Protein AF-U6DIK1-F1 (afdb_monomer_lite)

Structure (mmCIF, N/CA/C/O backbone):
data_AF-U6DIK1-F1
#
_entry.id   AF-U6DIK1-F1
#
loop_
_atom_site.group_PDB
_atom_site.id
_atom_site.type_symbol
_atom_site.label_atom_id
_atom_site.label_alt_id
_atom_site.label_comp_id
_atom_site.label_asym_id
_atom_site.label_entity_id
_atom_site.label_seq_id
_atom_site.pdbx_PDB_ins_code
_atom_site.Cartn_x
_atom_site.Cartn_y
_atom_site.Cartn_z
_atom_site.occupancy
_atom_site.B_iso_or_equiv
_atom_site.auth_seq_id
_atom_site.auth_comp_id
_atom_site.auth_asym_id
_atom_site.auth_atom_id
_atom_site.pdbx_PDB_model_num
ATOM 1 N N . GLN A 1 1 ? 15.076 9.992 -7.602 1.00 67.06 1 GLN A N 1
ATOM 2 C CA . GLN A 1 1 ? 14.432 8.890 -6.855 1.00 67.06 1 GLN A CA 1
ATOM 3 C C . GLN A 1 1 ? 14.769 7.557 -7.505 1.00 67.06 1 GLN A C 1
ATOM 5 O O . GLN A 1 1 ? 14.347 7.288 -8.619 1.00 67.06 1 GLN A O 1
ATOM 10 N N . LYS A 1 2 ? 15.525 6.700 -6.813 1.00 81.69 2 LYS A N 1
ATOM 11 C CA . LYS A 1 2 ? 16.009 5.442 -7.393 1.00 81.69 2 LYS A CA 1
ATOM 12 C C . LYS A 1 2 ? 14.928 4.363 -7.345 1.00 81.69 2 LYS A C 1
ATOM 14 O O . LYS A 1 2 ? 14.526 3.957 -6.258 1.00 81.69 2 LYS A O 1
ATOM 19 N N . VAL A 1 3 ? 14.486 3.867 -8.498 1.00 88.06 3 VAL A N 1
ATOM 20 C CA . VAL A 1 3 ? 13.558 2.728 -8.588 1.00 88.06 3 VAL A CA 1
ATOM 21 C C . VAL A 1 3 ? 14.318 1.493 -9.045 1.00 88.06 3 VAL A C 1
ATOM 23 O O . VAL A 1 3 ? 15.125 1.540 -9.968 1.00 88.06 3 VAL A O 1
ATOM 26 N N . THR A 1 4 ? 14.099 0.383 -8.352 1.00 91.25 4 THR A N 1
ATOM 27 C CA . THR A 1 4 ? 14.732 -0.902 -8.631 1.00 91.25 4 THR A CA 1
ATOM 28 C C . THR A 1 4 ? 13.666 -1.970 -8.820 1.00 91.25 4 THR A C 1
ATOM 30 O O . THR A 1 4 ? 12.858 -2.210 -7.924 1.00 91.25 4 THR A O 1
ATOM 33 N N . VAL A 1 5 ? 13.682 -2.640 -9.966 1.00 92.12 5 VAL A N 1
ATOM 34 C CA . VAL A 1 5 ? 12.850 -3.809 -10.252 1.00 92.12 5 VAL A CA 1
ATOM 35 C C . VAL A 1 5 ? 13.695 -5.056 -10.030 1.00 92.12 5 VAL A C 1
ATOM 37 O O . VAL A 1 5 ? 14.780 -5.193 -10.587 1.00 92.12 5 VAL A O 1
ATOM 40 N N . ARG A 1 6 ? 13.219 -5.955 -9.174 1.00 92.25 6 ARG A N 1
ATOM 41 C CA . ARG A 1 6 ? 13.867 -7.219 -8.821 1.00 92.25 6 ARG A CA 1
ATOM 42 C C . ARG A 1 6 ? 13.027 -8.369 -9.343 1.00 92.25 6 ARG A C 1
ATOM 44 O O . ARG A 1 6 ? 11.883 -8.524 -8.920 1.00 92.25 6 ARG A O 1
ATOM 51 N N . ILE A 1 7 ? 13.597 -9.186 -10.215 1.00 91.81 7 ILE A N 1
ATOM 52 C CA . ILE A 1 7 ? 12.916 -10.309 -10.860 1.00 91.81 7 ILE A CA 1
ATOM 53 C C . ILE A 1 7 ? 13.694 -11.576 -10.512 1.00 91.81 7 ILE A C 1
ATOM 55 O O . ILE A 1 7 ? 14.904 -11.626 -10.708 1.00 91.81 7 ILE A O 1
ATOM 59 N N . HIS A 1 8 ? 13.034 -12.571 -9.925 1.00 88.75 8 HIS A N 1
ATOM 60 C CA . HIS A 1 8 ? 13.671 -13.823 -9.502 1.00 88.75 8 HIS A CA 1
ATOM 61 C C . HIS A 1 8 ? 12.756 -15.032 -9.705 1.00 88.75 8 HIS A C 1
ATOM 63 O O . HIS A 1 8 ? 11.549 -14.869 -9.917 1.00 88.75 8 HIS A O 1
ATOM 69 N N . ARG A 1 9 ? 13.348 -16.224 -9.517 1.00 82.88 9 ARG A N 1
ATOM 70 C CA . ARG A 1 9 ? 12.832 -17.575 -9.838 1.00 82.88 9 ARG A CA 1
ATOM 71 C C . ARG A 1 9 ? 13.069 -17.936 -11.308 1.00 82.88 9 ARG A C 1
ATOM 73 O O . ARG A 1 9 ? 13.823 -17.222 -11.955 1.00 82.88 9 ARG A O 1
ATOM 80 N N . GLU A 1 10 ? 12.506 -19.051 -11.782 1.00 85.50 10 GLU A N 1
ATOM 81 C CA . GLU A 1 10 ? 12.718 -19.712 -13.093 1.00 85.50 10 GLU A CA 1
ATOM 82 C C . GLU A 1 10 ? 12.298 -18.857 -14.306 1.00 85.50 10 GLU A C 1
ATOM 84 O O . GLU A 1 10 ? 11.514 -19.266 -15.152 1.00 85.50 10 GLU A O 1
ATOM 89 N N . VAL A 1 11 ? 12.790 -17.627 -14.385 1.00 85.62 11 VAL A N 1
ATOM 90 C CA . VAL A 1 11 ? 12.512 -16.671 -15.451 1.00 85.62 11 VAL A CA 1
ATOM 91 C C . VAL A 1 11 ? 13.431 -16.973 -16.628 1.00 85.62 11 VAL A C 1
ATOM 93 O O . VAL A 1 11 ? 14.632 -17.164 -16.464 1.00 85.62 11 VAL A O 1
ATOM 96 N N . SER A 1 12 ? 12.857 -17.035 -17.821 1.00 87.00 12 SER A N 1
ATOM 97 C CA . SER A 1 12 ? 13.570 -17.238 -19.082 1.00 87.00 12 SER A CA 1
ATOM 98 C C . SER A 1 12 ? 13.783 -15.924 -19.831 1.00 87.00 12 SER A C 1
ATOM 100 O O . SER A 1 12 ? 14.815 -15.737 -20.479 1.00 87.00 12 SER A O 1
ATOM 102 N N . SER A 1 13 ? 12.818 -15.004 -19.736 1.00 91.12 13 SER A N 1
ATOM 103 C CA . SER A 1 13 ? 12.933 -13.650 -20.269 1.00 91.12 13 SER A CA 1
ATOM 104 C C . SER A 1 13 ? 11.998 -12.668 -19.581 1.00 91.12 13 SER A C 1
ATOM 106 O O . SER A 1 13 ? 11.005 -13.047 -18.964 1.00 91.12 13 SER A O 1
ATOM 108 N N . PHE A 1 14 ? 12.298 -11.379 -19.689 1.00 93.94 14 PHE A N 1
ATOM 109 C CA . PHE A 1 14 ? 11.364 -10.324 -19.322 1.00 93.94 14 PHE A CA 1
ATOM 110 C C . PHE A 1 14 ? 11.550 -9.107 -20.224 1.00 93.94 14 PHE A C 1
ATOM 112 O O . PHE A 1 14 ? 12.609 -8.920 -20.830 1.00 93.94 14 PHE A O 1
ATOM 119 N N . TRP A 1 15 ? 10.527 -8.260 -20.266 1.00 94.88 15 TRP A N 1
ATOM 120 C CA . TRP A 1 15 ? 10.645 -6.898 -20.761 1.00 94.88 15 TRP A CA 1
ATOM 121 C C . TRP A 1 15 ? 9.873 -5.932 -19.865 1.00 94.88 15 TRP A C 1
ATOM 123 O O . TRP A 1 15 ? 8.897 -6.296 -19.205 1.00 94.88 15 TRP A O 1
ATOM 133 N N . ILE A 1 16 ? 10.351 -4.694 -19.822 1.00 95.19 16 ILE A N 1
ATOM 134 C CA . ILE A 1 16 ? 9.749 -3.574 -19.104 1.00 95.19 16 ILE A CA 1
ATOM 135 C C . ILE A 1 16 ? 9.414 -2.502 -20.132 1.00 95.19 16 ILE A C 1
ATOM 137 O O . ILE A 1 16 ? 10.247 -2.205 -20.987 1.00 95.19 16 ILE A O 1
ATOM 141 N N . ARG A 1 17 ? 8.222 -1.912 -20.047 1.00 96.00 17 ARG A N 1
ATOM 142 C CA . ARG A 1 17 ? 7.798 -0.793 -20.891 1.00 96.00 17 ARG A CA 1
ATOM 143 C C . ARG A 1 17 ? 7.381 0.387 -20.041 1.00 96.00 17 ARG A C 1
ATOM 145 O O . ARG A 1 17 ? 6.640 0.232 -19.070 1.00 96.00 17 ARG A O 1
ATOM 152 N N . ASN A 1 18 ? 7.875 1.559 -20.414 1.00 94.00 18 ASN A N 1
ATOM 153 C CA . ASN A 1 18 ? 7.520 2.806 -19.757 1.00 94.00 18 ASN A CA 1
ATOM 154 C C . ASN A 1 18 ? 6.212 3.397 -20.330 1.00 94.00 18 ASN A C 1
ATOM 156 O O . ASN A 1 18 ? 5.737 2.953 -21.380 1.00 94.00 18 ASN A O 1
ATOM 160 N N . PRO A 1 19 ? 5.649 4.442 -19.698 1.00 92.25 19 PRO A N 1
ATOM 161 C CA . PRO A 1 19 ? 4.431 5.095 -20.177 1.00 92.25 19 PRO A CA 1
ATOM 162 C C . PRO A 1 19 ? 4.547 5.711 -21.583 1.00 92.25 19 PRO A C 1
ATOM 164 O O . PRO A 1 19 ? 3.538 5.865 -22.264 1.00 92.25 19 PRO A O 1
ATOM 167 N N . ALA A 1 20 ? 5.758 6.060 -22.041 1.00 93.69 20 ALA A N 1
ATOM 168 C CA . ALA A 1 20 ? 6.007 6.534 -23.409 1.00 93.69 20 ALA A CA 1
ATOM 169 C C . ALA A 1 20 ? 6.066 5.402 -24.456 1.00 93.69 20 ALA A C 1
ATOM 171 O O . ALA A 1 20 ? 6.219 5.669 -25.646 1.00 93.69 20 ALA A O 1
ATOM 172 N N . GLY A 1 21 ? 5.965 4.141 -24.035 1.00 93.69 21 GLY A N 1
ATOM 173 C CA . GLY A 1 21 ? 6.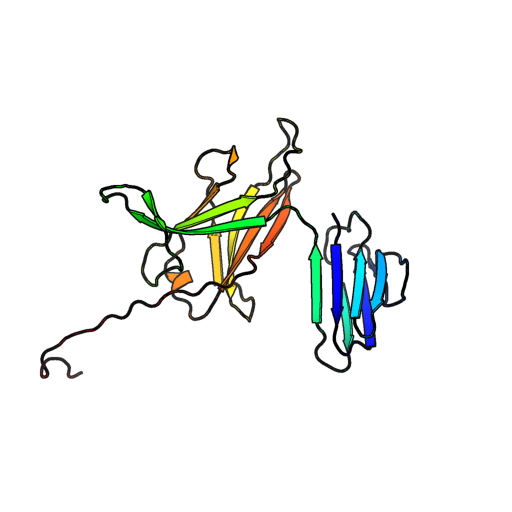000 2.974 -24.906 1.00 93.69 21 GLY A CA 1
ATOM 174 C C . GLY A 1 21 ? 7.399 2.432 -25.213 1.00 93.69 21 GLY A C 1
ATOM 175 O O . GLY A 1 21 ? 7.501 1.440 -25.934 1.00 93.69 21 GLY A O 1
ATOM 176 N N . VAL A 1 22 ? 8.455 3.027 -24.652 1.00 95.88 22 VAL A N 1
ATOM 177 C CA . VAL A 1 22 ? 9.837 2.544 -24.766 1.00 95.88 22 VAL A CA 1
ATOM 178 C C . VAL A 1 22 ? 9.973 1.244 -23.983 1.00 95.88 22 VAL A C 1
ATOM 180 O O . VAL A 1 22 ? 9.538 1.171 -22.835 1.00 95.88 22 VAL A O 1
ATOM 183 N N . CYS A 1 23 ? 10.584 0.234 -24.601 1.00 94.56 23 CYS A N 1
ATOM 184 C CA . CYS A 1 23 ? 10.767 -1.094 -24.024 1.00 94.56 23 CYS A CA 1
ATOM 185 C C . CYS A 1 23 ? 12.247 -1.380 -23.745 1.00 94.56 23 CYS A C 1
ATOM 187 O O . CYS A 1 23 ? 13.121 -0.965 -24.504 1.00 94.56 23 CYS A O 1
ATOM 189 N N . GLN A 1 24 ? 12.520 -2.138 -22.687 1.00 95.25 24 GLN A N 1
ATOM 190 C CA . GLN A 1 24 ? 13.830 -2.708 -22.388 1.00 95.25 24 GLN A CA 1
ATOM 191 C C . GLN A 1 24 ? 13.675 -4.181 -22.012 1.00 95.25 24 GLN A C 1
ATOM 193 O O . GLN A 1 24 ? 12.835 -4.524 -21.181 1.00 95.25 24 GLN A O 1
ATOM 198 N N . GLY A 1 25 ? 14.482 -5.039 -22.633 1.00 92.56 25 GLY A N 1
ATOM 199 C CA . GLY A 1 25 ? 14.524 -6.473 -22.355 1.00 92.56 25 GLY A CA 1
ATOM 200 C C . GLY A 1 25 ? 15.512 -6.853 -21.250 1.00 92.56 25 GLY A C 1
ATOM 201 O O . GLY A 1 25 ? 15.998 -6.013 -20.498 1.00 92.56 25 GLY A O 1
ATOM 202 N N . GLN A 1 26 ? 15.837 -8.143 -21.192 1.00 90.31 26 GLN A N 1
ATOM 203 C CA . GLN A 1 26 ? 16.721 -8.737 -20.183 1.00 90.31 26 GLN A CA 1
ATOM 204 C C . GLN A 1 26 ? 18.229 -8.586 -20.438 1.00 90.31 26 GLN A C 1
ATOM 206 O O . GLN A 1 26 ? 19.028 -9.178 -19.709 1.00 90.31 26 GLN A O 1
ATOM 211 N N . GLU A 1 27 ? 18.620 -7.874 -21.495 1.00 92.31 27 GLU A N 1
ATOM 212 C CA . GLU A 1 27 ? 20.025 -7.683 -21.860 1.00 92.31 27 GLU A CA 1
ATOM 213 C C . GLU A 1 27 ? 20.785 -6.993 -20.721 1.00 92.31 27 GLU A C 1
ATOM 215 O O . GLU A 1 27 ? 20.330 -5.991 -20.171 1.00 92.31 27 GLU A O 1
ATOM 220 N N . GLU A 1 28 ? 21.924 -7.567 -20.332 1.00 91.44 28 GLU A N 1
ATOM 221 C CA . GLU A 1 28 ? 22.738 -7.065 -19.229 1.00 91.44 28 GLU A CA 1
ATOM 222 C C . GLU A 1 28 ? 23.552 -5.841 -19.663 1.00 91.44 28 GLU A C 1
ATOM 224 O O . GLU A 1 28 ? 24.209 -5.856 -20.703 1.00 91.44 28 GLU A O 1
ATOM 229 N N . GLY A 1 29 ? 23.523 -4.790 -18.842 1.00 93.12 29 GLY A N 1
ATOM 230 C CA . GLY A 1 29 ? 24.172 -3.511 -19.110 1.00 93.12 29 GLY A CA 1
ATOM 231 C C . GLY A 1 29 ? 23.201 -2.332 -19.144 1.00 93.12 29 GLY A C 1
ATOM 232 O O . GLY A 1 29 ? 22.091 -2.387 -18.605 1.00 93.12 29 GLY A O 1
ATOM 233 N N . GLU A 1 30 ? 23.666 -1.235 -19.739 1.00 95.38 30 GLU A N 1
ATOM 234 C CA . GLU A 1 30 ? 22.880 -0.016 -19.937 1.00 95.38 30 GLU A CA 1
ATOM 235 C C . GLU A 1 30 ? 21.842 -0.218 -21.044 1.00 95.38 30 GLU A C 1
ATOM 237 O O . GLU A 1 30 ? 22.169 -0.643 -22.151 1.00 95.38 30 GLU A O 1
ATOM 242 N N . GLY A 1 31 ? 20.591 0.118 -20.746 1.00 93.31 31 GLY A N 1
ATOM 243 C CA . GLY A 1 31 ? 19.486 0.105 -21.694 1.00 93.31 31 GLY A CA 1
ATOM 244 C C . GLY A 1 31 ? 18.669 1.398 -21.631 1.00 93.31 31 GLY A C 1
ATOM 245 O O . GLY A 1 31 ? 18.943 2.288 -20.824 1.00 93.31 31 GLY A O 1
ATOM 246 N N . PRO A 1 32 ? 17.636 1.530 -22.478 1.00 94.00 32 PRO A N 1
ATOM 247 C CA . PRO A 1 32 ? 16.906 2.788 -22.629 1.00 94.00 32 PRO A CA 1
ATOM 248 C C . PRO A 1 32 ? 16.085 3.187 -21.390 1.00 94.00 32 PRO A C 1
ATOM 250 O O . PRO A 1 32 ? 15.777 4.364 -21.208 1.00 94.00 32 PRO A O 1
ATOM 253 N N . LEU A 1 33 ? 15.725 2.231 -20.529 1.00 94.38 33 LEU A N 1
ATOM 254 C CA . LEU A 1 33 ? 14.957 2.459 -19.300 1.00 94.38 33 LEU A CA 1
ATOM 255 C C . LEU A 1 33 ? 15.822 2.407 -18.036 1.00 94.38 33 LEU A C 1
ATOM 257 O O . LEU A 1 33 ? 15.364 2.842 -16.976 1.00 94.38 33 LEU A O 1
ATOM 261 N N . GLY A 1 34 ? 17.049 1.896 -18.129 1.00 93.88 34 GLY A N 1
ATOM 262 C CA . GLY A 1 34 ? 17.983 1.800 -17.018 1.00 93.88 34 GLY A CA 1
ATOM 263 C C . GLY A 1 34 ? 19.020 0.697 -17.182 1.00 93.88 34 GLY A C 1
ATOM 264 O O . GLY A 1 34 ? 19.173 0.091 -18.241 1.00 93.88 34 GLY A O 1
ATOM 265 N N . HIS A 1 35 ? 19.706 0.394 -16.088 1.00 95.75 35 HIS A N 1
ATOM 266 C CA . HIS A 1 35 ? 20.783 -0.587 -16.050 1.00 95.75 35 HIS A CA 1
ATOM 267 C C . HIS A 1 35 ? 20.262 -1.938 -15.555 1.00 95.75 35 HIS A C 1
ATOM 269 O O . HIS A 1 35 ? 19.798 -2.053 -14.414 1.00 95.75 35 HIS A O 1
ATOM 275 N N . THR A 1 36 ? 20.393 -2.975 -16.380 1.00 95.56 36 THR A N 1
ATOM 276 C CA . THR A 1 36 ? 20.050 -4.360 -16.030 1.00 95.56 36 THR A CA 1
ATOM 277 C C . THR A 1 36 ? 21.290 -5.131 -15.593 1.00 95.56 36 THR A C 1
ATOM 279 O O . THR A 1 36 ? 22.306 -5.121 -16.277 1.00 95.56 36 THR A O 1
ATOM 282 N N . ARG A 1 37 ? 21.215 -5.804 -14.444 1.00 94.44 37 ARG A N 1
ATOM 283 C CA . ARG A 1 37 ? 22.270 -6.678 -13.909 1.00 94.44 37 ARG A CA 1
ATOM 284 C C . ARG A 1 37 ? 21.716 -8.062 -13.659 1.00 94.44 37 ARG A C 1
ATOM 286 O O . ARG A 1 37 ? 20.618 -8.181 -13.104 1.00 94.44 37 ARG A O 1
ATOM 293 N N . ARG A 1 38 ? 22.489 -9.091 -13.995 1.00 91.81 38 ARG A N 1
ATOM 294 C CA . ARG A 1 38 ? 22.116 -10.484 -13.765 1.00 91.81 38 ARG A CA 1
ATOM 295 C C . ARG A 1 38 ? 23.046 -11.128 -12.741 1.00 91.81 38 ARG A C 1
ATOM 297 O O . ARG A 1 38 ? 24.263 -11.084 -12.849 1.00 91.81 38 ARG A O 1
ATOM 304 N N . PHE A 1 39 ? 22.454 -11.791 -11.758 1.00 88.06 39 PHE A N 1
ATOM 305 C CA . PHE A 1 39 ? 23.148 -12.572 -10.740 1.00 88.06 39 PHE A CA 1
ATOM 306 C C . PHE A 1 39 ? 22.574 -13.994 -10.740 1.00 88.06 39 PHE A C 1
ATOM 308 O O . PHE A 1 39 ? 21.637 -14.304 -10.006 1.00 88.06 39 PHE A O 1
ATOM 315 N N . GLY A 1 40 ? 23.083 -14.865 -11.614 1.00 84.94 40 GLY A N 1
ATOM 316 C CA . GLY A 1 40 ? 22.507 -16.201 -11.811 1.00 84.94 40 GLY A CA 1
ATOM 317 C C . GLY A 1 40 ? 21.075 -16.125 -12.359 1.00 84.94 40 GLY A C 1
ATOM 318 O O . GLY A 1 40 ? 20.874 -15.622 -13.461 1.00 84.94 40 GLY A O 1
ATOM 319 N N . GLN A 1 41 ? 20.091 -16.599 -11.585 1.00 82.31 41 GLN A N 1
ATOM 320 C CA . GLN A 1 41 ? 18.649 -16.560 -11.912 1.00 82.31 41 GLN A CA 1
ATOM 321 C C . GLN A 1 41 ? 17.920 -15.328 -11.336 1.00 82.31 41 GLN A C 1
ATOM 323 O O . GLN A 1 41 ? 16.708 -15.338 -11.110 1.00 82.31 41 GLN A O 1
ATOM 328 N N . PHE A 1 42 ? 18.669 -14.280 -11.009 1.00 87.88 42 PHE A N 1
ATOM 329 C CA . PHE A 1 42 ? 18.143 -13.048 -10.440 1.00 87.88 42 PHE A CA 1
ATOM 330 C C . PHE A 1 42 ? 18.510 -11.865 -11.327 1.00 87.88 42 PHE A C 1
ATOM 332 O O . PHE A 1 42 ? 19.679 -11.678 -11.655 1.00 87.88 42 PHE A O 1
ATOM 339 N N . TRP A 1 43 ? 17.524 -11.037 -11.659 1.00 92.44 43 TRP A N 1
ATOM 340 C CA . TRP A 1 43 ? 17.729 -9.791 -12.386 1.00 92.44 43 TRP A CA 1
ATOM 341 C C . TRP A 1 43 ? 17.382 -8.599 -11.512 1.00 92.44 43 TRP A C 1
ATOM 343 O O . TRP A 1 43 ? 16.366 -8.575 -10.806 1.00 92.44 43 TRP A O 1
ATOM 353 N N . ILE A 1 44 ? 18.229 -7.582 -11.602 1.00 93.94 44 ILE A N 1
ATOM 354 C CA . ILE A 1 44 ? 17.979 -6.258 -11.054 1.00 93.94 44 ILE A CA 1
ATOM 355 C C . ILE A 1 44 ? 17.975 -5.270 -12.207 1.00 93.94 44 ILE A C 1
ATOM 357 O O . ILE A 1 44 ? 18.993 -5.116 -12.874 1.00 93.94 44 ILE A O 1
ATOM 361 N N . VAL A 1 45 ? 16.878 -4.541 -12.378 1.00 94.69 45 VAL A N 1
ATOM 362 C CA . VAL A 1 45 ? 16.831 -3.369 -13.252 1.00 94.69 45 VAL A CA 1
ATOM 363 C C . VAL A 1 45 ? 16.800 -2.122 -12.382 1.00 94.69 45 VAL A C 1
ATOM 365 O O . VAL A 1 45 ? 15.862 -1.913 -11.612 1.00 94.69 45 VAL A O 1
ATOM 368 N N . THR A 1 46 ? 17.845 -1.305 -12.467 1.00 94.19 46 THR A N 1
ATOM 369 C CA . THR A 1 46 ? 17.875 0.024 -11.847 1.00 94.19 46 THR A CA 1
ATOM 370 C C . THR A 1 46 ? 17.395 1.026 -12.883 1.00 94.19 46 THR A C 1
ATOM 372 O O . THR A 1 46 ? 18.111 1.268 -13.848 1.00 94.19 46 THR A O 1
ATOM 375 N N . LEU A 1 47 ? 16.192 1.574 -12.700 1.00 93.19 47 LEU A N 1
ATOM 376 C CA . LEU A 1 47 ? 15.614 2.518 -13.656 1.00 93.19 47 LEU A CA 1
ATOM 377 C C . LEU A 1 47 ? 16.398 3.834 -13.668 1.00 93.19 47 LEU A C 1
ATOM 379 O O . LEU A 1 47 ? 16.917 4.260 -12.630 1.00 93.19 47 LEU A O 1
ATOM 383 N N . ASN A 1 48 ? 16.433 4.476 -14.833 1.00 90.62 48 ASN A N 1
ATOM 384 C CA . ASN A 1 48 ? 16.984 5.816 -14.998 1.00 90.62 48 ASN A CA 1
ATOM 385 C C . ASN A 1 48 ? 16.277 6.806 -14.060 1.00 90.62 48 ASN A C 1
ATOM 387 O O . ASN A 1 48 ? 15.059 6.747 -13.878 1.00 90.62 48 ASN A O 1
ATOM 391 N N . ASP A 1 49 ? 17.053 7.701 -13.447 1.00 83.88 49 ASP A N 1
ATOM 392 C CA . ASP A 1 49 ? 16.541 8.758 -12.575 1.00 83.88 49 ASP A CA 1
ATOM 393 C C . ASP A 1 49 ? 16.442 10.074 -13.366 1.00 83.88 49 ASP A C 1
ATOM 395 O O . ASP A 1 49 ? 17.453 10.494 -13.933 1.00 83.88 49 ASP A O 1
ATOM 399 N N . PRO A 1 50 ? 15.283 10.757 -13.406 1.00 81.38 50 PRO A N 1
ATOM 400 C CA . PRO A 1 50 ? 13.996 10.387 -12.812 1.00 81.38 50 PRO A CA 1
ATOM 401 C C . PRO A 1 50 ? 13.226 9.323 -13.612 1.00 81.38 50 PRO A C 1
ATOM 403 O O . PRO A 1 50 ? 13.169 9.406 -14.841 1.00 81.38 50 PRO A O 1
ATOM 406 N N . PRO A 1 51 ? 12.560 8.362 -12.939 1.00 82.94 51 PRO A N 1
ATOM 407 C CA . PRO A 1 51 ? 11.661 7.445 -13.623 1.00 82.94 51 PRO A CA 1
ATOM 408 C C . PRO A 1 51 ? 10.448 8.214 -14.156 1.00 82.94 51 PRO A C 1
ATOM 410 O O . PRO A 1 51 ? 9.915 9.107 -13.495 1.00 82.94 51 PRO A O 1
ATOM 413 N N . GLN A 1 52 ? 9.982 7.843 -15.347 1.00 83.69 52 GLN A N 1
ATOM 414 C CA . GLN A 1 52 ? 8.784 8.433 -15.935 1.00 83.69 52 GLN A CA 1
ATOM 415 C C . GLN A 1 52 ? 7.531 8.078 -15.117 1.00 83.69 52 GLN A C 1
ATOM 417 O O . GLN A 1 52 ? 7.267 6.907 -14.840 1.00 83.69 52 GLN A O 1
ATOM 422 N N . THR A 1 53 ? 6.729 9.082 -14.766 1.00 81.00 53 THR A N 1
ATOM 423 C CA . THR A 1 53 ? 5.440 8.886 -14.088 1.00 81.00 53 THR A CA 1
ATOM 424 C C . THR A 1 53 ? 4.399 8.311 -15.049 1.00 81.00 53 THR A C 1
ATOM 426 O O . THR A 1 53 ? 4.256 8.798 -16.169 1.00 81.00 53 THR A O 1
ATOM 429 N N . GLY A 1 54 ? 3.647 7.303 -14.603 1.00 81.69 54 GLY A N 1
ATOM 430 C CA . GLY A 1 54 ? 2.545 6.692 -15.352 1.00 81.69 54 GLY A CA 1
ATOM 431 C C . GLY A 1 54 ? 2.493 5.175 -15.172 1.00 81.69 54 GLY A C 1
ATOM 432 O O . GLY A 1 54 ? 3.137 4.629 -14.276 1.00 81.69 54 GLY A O 1
ATOM 433 N N . THR A 1 55 ? 1.734 4.498 -16.030 1.00 85.62 55 THR A N 1
ATOM 434 C CA . THR A 1 55 ? 1.617 3.034 -16.027 1.00 85.62 55 THR A CA 1
ATOM 435 C C . THR A 1 55 ? 2.842 2.392 -16.670 1.00 85.62 55 THR A C 1
ATOM 437 O O . THR A 1 55 ? 3.178 2.694 -17.813 1.00 85.62 55 THR A O 1
ATOM 440 N N . TRP A 1 56 ? 3.491 1.492 -15.933 1.00 92.12 56 TRP A N 1
ATOM 441 C CA . TRP A 1 56 ? 4.580 0.656 -16.432 1.00 92.12 56 TRP A CA 1
ATOM 442 C C . TRP A 1 56 ? 4.080 -0.771 -16.617 1.00 92.12 56 TRP A C 1
ATOM 444 O O . TRP A 1 56 ? 3.394 -1.307 -15.746 1.00 92.12 56 TRP A O 1
ATOM 454 N N . GLU A 1 57 ? 4.462 -1.397 -17.722 1.00 94.25 57 GLU A N 1
ATOM 455 C CA . GLU A 1 57 ? 4.160 -2.801 -17.993 1.00 94.25 57 GLU A CA 1
ATOM 456 C C . GLU A 1 57 ? 5.424 -3.629 -17.769 1.00 94.25 57 GLU A 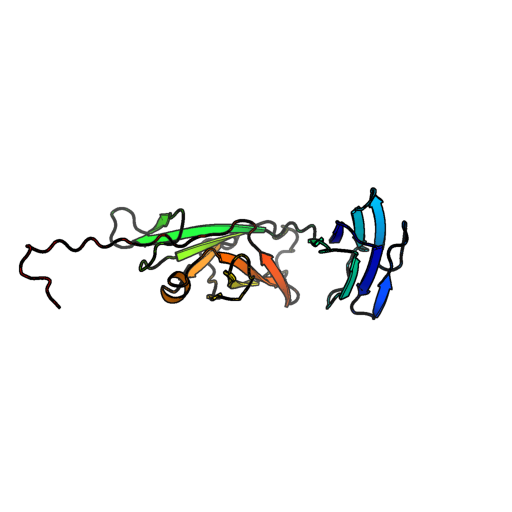C 1
ATOM 458 O O . GLU A 1 57 ? 6.508 -3.270 -18.234 1.00 94.25 57 GLU A O 1
ATOM 463 N N . ILE A 1 58 ? 5.295 -4.729 -17.030 1.00 93.69 58 ILE A N 1
ATOM 464 C CA . ILE A 1 58 ? 6.373 -5.695 -16.818 1.00 93.69 58 ILE A CA 1
ATOM 465 C C . ILE A 1 58 ? 5.825 -7.052 -17.229 1.00 93.69 58 ILE A C 1
ATOM 467 O O . ILE A 1 58 ? 4.946 -7.594 -16.558 1.00 93.69 58 ILE A O 1
ATOM 471 N N . GLN A 1 59 ? 6.352 -7.602 -18.316 1.00 93.00 59 GLN A N 1
ATOM 472 C CA . GLN A 1 59 ? 6.016 -8.950 -18.750 1.00 93.00 59 GLN A CA 1
ATOM 473 C C . GLN A 1 59 ? 7.188 -9.876 -18.455 1.00 93.00 59 GLN A C 1
ATOM 475 O O . GLN A 1 59 ? 8.338 -9.566 -18.766 1.00 93.00 59 GLN A O 1
ATOM 480 N N . VAL A 1 60 ? 6.884 -11.023 -17.853 1.00 92.56 60 VAL A N 1
ATOM 481 C CA . VAL A 1 60 ? 7.874 -12.028 -17.468 1.00 92.56 60 VAL A CA 1
ATOM 482 C C . VAL A 1 60 ? 7.474 -13.366 -18.067 1.00 92.56 60 VAL A C 1
ATOM 484 O O . VAL A 1 60 ? 6.355 -13.831 -17.864 1.00 92.56 60 VAL A O 1
ATOM 487 N N . THR A 1 61 ? 8.407 -13.986 -18.775 1.00 92.00 61 THR A N 1
ATOM 488 C CA . THR A 1 61 ? 8.327 -15.366 -19.247 1.00 92.00 61 THR A CA 1
ATOM 489 C C . THR A 1 61 ? 9.116 -16.233 -18.275 1.00 92.00 61 THR A C 1
ATOM 491 O O . THR A 1 61 ? 10.272 -15.931 -17.977 1.00 92.00 61 THR A O 1
ATOM 494 N N . ALA A 1 62 ? 8.500 -17.284 -17.741 1.00 89.56 62 ALA A N 1
ATOM 495 C CA . ALA A 1 62 ? 9.113 -18.149 -16.740 1.00 89.56 62 ALA A CA 1
ATOM 496 C C . ALA A 1 62 ? 8.587 -19.582 -16.849 1.00 89.56 62 ALA A C 1
ATOM 498 O O . ALA A 1 62 ? 7.401 -19.786 -17.106 1.00 89.56 62 ALA A O 1
ATOM 499 N N . GLU A 1 63 ? 9.447 -20.562 -16.590 1.00 84.56 63 GLU A N 1
ATOM 500 C CA . GLU A 1 63 ? 9.068 -21.965 -16.401 1.00 84.56 63 GLU A CA 1
ATOM 501 C C . GLU A 1 63 ? 8.646 -22.178 -14.940 1.00 84.56 63 GLU A C 1
ATOM 503 O O . GLU A 1 63 ? 9.273 -22.924 -14.207 1.00 84.56 63 GLU A O 1
ATOM 508 N N . GLY A 1 64 ? 7.628 -21.448 -14.471 1.00 82.75 64 GLY A N 1
ATOM 509 C CA . GLY A 1 64 ? 7.188 -21.519 -13.077 1.00 82.75 64 GLY A CA 1
ATOM 510 C C . GLY A 1 64 ? 6.437 -20.274 -12.616 1.00 82.75 64 GLY A C 1
ATOM 511 O O . GLY A 1 64 ? 5.897 -19.517 -13.418 1.00 82.75 64 GLY A O 1
ATOM 512 N N . THR A 1 65 ? 6.391 -20.046 -11.300 1.00 83.12 65 THR A N 1
ATOM 513 C CA . THR A 1 65 ? 5.779 -18.839 -10.715 1.00 83.12 65 THR A CA 1
ATOM 514 C C . THR A 1 65 ? 6.848 -17.765 -10.488 1.00 83.12 65 THR A C 1
ATOM 516 O O . THR A 1 65 ? 7.530 -17.812 -9.452 1.00 83.12 65 THR A O 1
ATOM 519 N N . PRO A 1 66 ? 7.020 -16.793 -11.405 1.00 84.50 66 PRO A N 1
ATOM 520 C CA . PRO A 1 66 ? 8.005 -15.738 -11.232 1.00 84.50 66 PRO A CA 1
ATOM 521 C C . PRO A 1 66 ? 7.633 -14.841 -10.052 1.00 84.50 66 PRO A C 1
ATOM 523 O O . PRO A 1 66 ? 6.464 -14.695 -9.692 1.00 84.50 66 PRO A O 1
ATOM 526 N N . ARG A 1 67 ? 8.635 -14.199 -9.446 1.00 86.12 67 ARG A N 1
ATOM 527 C CA . ARG A 1 67 ? 8.406 -13.137 -8.462 1.00 86.12 67 ARG A CA 1
ATOM 528 C C . ARG A 1 67 ? 9.047 -11.840 -8.927 1.00 86.12 67 ARG A C 1
ATOM 530 O O . ARG A 1 67 ? 10.268 -11.743 -9.049 1.00 86.12 67 ARG A O 1
ATOM 537 N N . VAL A 1 68 ? 8.207 -10.827 -9.103 1.00 88.56 68 VAL A N 1
ATOM 538 C CA . VAL A 1 68 ? 8.613 -9.452 -9.392 1.00 88.56 68 VAL A CA 1
ATOM 539 C C . VAL A 1 68 ? 8.418 -8.614 -8.136 1.00 88.56 68 VAL A C 1
ATOM 541 O O . VAL A 1 68 ? 7.370 -8.663 -7.497 1.00 88.56 68 VAL A O 1
ATOM 544 N N . ARG A 1 69 ? 9.436 -7.843 -7.763 1.00 87.31 69 ARG A N 1
ATOM 545 C CA . ARG A 1 69 ? 9.372 -6.869 -6.676 1.00 87.31 69 ARG A CA 1
ATOM 546 C C . ARG A 1 69 ? 9.882 -5.531 -7.185 1.00 87.31 69 ARG A C 1
ATOM 548 O O . ARG A 1 69 ? 11.059 -5.402 -7.507 1.00 87.31 69 ARG A O 1
ATOM 555 N N . VAL A 1 70 ? 9.013 -4.532 -7.208 1.00 86.94 70 VAL A N 1
ATOM 556 C CA . VAL A 1 70 ? 9.379 -3.150 -7.532 1.00 86.94 70 VAL A CA 1
ATOM 557 C C . VAL A 1 70 ? 9.618 -2.402 -6.224 1.00 86.94 70 VAL A C 1
ATOM 559 O O . VAL A 1 70 ? 8.776 -2.426 -5.331 1.00 86.94 70 VAL A O 1
ATOM 562 N N . GLN A 1 71 ? 10.784 -1.779 -6.078 1.00 83.06 71 GLN A N 1
ATOM 563 C CA . GLN A 1 71 ? 11.157 -1.008 -4.894 1.00 83.06 71 GLN A CA 1
ATOM 564 C C . GLN A 1 71 ? 11.602 0.387 -5.318 1.00 83.06 71 GLN A C 1
ATOM 566 O O . GLN A 1 71 ? 12.618 0.543 -5.992 1.00 83.06 71 GLN A O 1
ATOM 571 N N . ALA A 1 72 ? 10.864 1.408 -4.899 1.00 80.38 72 ALA A N 1
ATOM 572 C CA . ALA A 1 72 ? 11.315 2.788 -4.984 1.00 80.38 72 ALA A CA 1
ATOM 573 C C . ALA A 1 72 ? 12.051 3.149 -3.690 1.00 80.38 72 ALA A C 1
ATOM 575 O O . ALA A 1 72 ? 11.502 2.997 -2.603 1.00 80.38 72 ALA A O 1
ATOM 576 N N . GLN A 1 73 ? 13.279 3.652 -3.793 1.00 72.06 73 GLN A N 1
ATOM 577 C CA . GLN A 1 73 ? 13.956 4.277 -2.662 1.00 72.06 73 GLN A CA 1
ATOM 578 C C . GLN A 1 73 ? 13.302 5.626 -2.407 1.00 72.06 73 GLN A C 1
ATOM 580 O O . GLN A 1 73 ? 13.413 6.558 -3.201 1.00 72.06 73 GLN A O 1
ATOM 585 N N . THR A 1 74 ? 12.572 5.705 -1.311 1.00 73.25 74 THR A N 1
ATOM 586 C CA . THR A 1 74 ? 11.835 6.881 -0.881 1.00 73.25 74 THR A CA 1
ATOM 587 C C . THR A 1 74 ? 12.141 7.113 0.584 1.00 73.25 74 THR A C 1
ATOM 589 O O . THR A 1 74 ? 12.250 6.156 1.341 1.00 73.25 74 THR A O 1
ATOM 592 N N . ALA A 1 75 ? 12.317 8.373 0.971 1.00 74.00 75 ALA A N 1
ATOM 593 C CA . ALA A 1 75 ? 12.381 8.714 2.386 1.00 74.00 75 ALA A CA 1
ATOM 594 C C . ALA A 1 75 ? 10.988 8.653 3.035 1.00 74.00 75 ALA A C 1
ATOM 596 O O . ALA A 1 75 ? 10.905 8.475 4.240 1.00 74.00 75 ALA A O 1
ATOM 597 N N . LEU A 1 76 ? 9.916 8.782 2.240 1.00 85.44 76 LEU A N 1
ATOM 598 C CA . LEU A 1 76 ? 8.543 8.803 2.729 1.00 85.44 76 LEU A CA 1
ATOM 599 C C . LEU A 1 76 ? 8.149 7.450 3.321 1.00 85.44 76 LEU A C 1
ATOM 601 O O . LEU A 1 76 ? 8.004 6.478 2.575 1.00 85.44 76 LEU A O 1
ATOM 605 N N . ASP A 1 77 ? 7.876 7.440 4.616 1.00 88.88 77 ASP A N 1
ATOM 606 C CA . ASP A 1 77 ? 7.347 6.293 5.348 1.00 88.88 77 ASP A CA 1
ATOM 607 C C . ASP A 1 77 ? 6.331 6.769 6.396 1.00 88.88 77 ASP A C 1
ATOM 609 O O . ASP A 1 77 ? 6.168 7.974 6.606 1.00 88.88 77 ASP A O 1
ATOM 613 N N . PHE A 1 78 ? 5.638 5.852 7.062 1.00 92.25 78 PHE A N 1
ATOM 614 C CA . PHE A 1 78 ? 4.732 6.201 8.147 1.00 92.25 78 PHE A CA 1
ATOM 615 C C . PHE A 1 78 ? 4.738 5.172 9.273 1.00 92.25 78 PHE A C 1
ATOM 617 O O . PHE A 1 78 ? 4.855 3.968 9.056 1.00 92.25 78 PHE A O 1
ATOM 624 N N . LEU A 1 79 ? 4.563 5.674 10.491 1.00 92.38 79 LEU A N 1
ATOM 625 C CA . LEU A 1 79 ? 4.254 4.874 11.667 1.00 92.38 79 LEU A CA 1
ATOM 626 C C . LEU A 1 79 ? 2.754 4.945 11.922 1.00 92.38 79 LEU A C 1
ATOM 628 O O . LEU A 1 79 ? 2.096 5.922 11.558 1.00 92.38 79 LEU A O 1
ATOM 632 N N . PHE A 1 80 ? 2.209 3.920 12.563 1.00 93.81 80 PHE A N 1
ATOM 633 C CA . PHE A 1 80 ? 0.811 3.913 12.952 1.00 93.81 80 PHE A CA 1
ATOM 634 C C . PHE A 1 80 ? 0.612 3.269 14.317 1.00 93.81 80 PHE A C 1
ATOM 636 O O . PHE A 1 80 ? 1.354 2.369 14.711 1.00 93.81 80 PHE A O 1
ATOM 643 N N . TYR A 1 81 ? -0.427 3.716 15.012 1.00 93.69 81 TYR A N 1
ATOM 644 C CA . TYR A 1 81 ? -0.795 3.243 16.337 1.00 93.69 81 TYR A CA 1
ATOM 645 C C . TYR A 1 81 ? -2.312 3.136 16.431 1.00 93.69 81 TYR A C 1
ATOM 647 O O . TYR A 1 81 ? -3.033 4.012 15.952 1.00 93.69 81 TYR A O 1
ATOM 655 N N . PHE A 1 82 ? -2.798 2.076 17.066 1.00 94.75 82 PHE A N 1
ATOM 656 C CA . PHE A 1 82 ? -4.208 1.953 17.412 1.00 94.75 82 PHE A CA 1
ATOM 657 C C . PHE A 1 82 ? -4.423 2.440 18.838 1.00 94.75 82 PHE A C 1
ATOM 659 O O . PHE A 1 82 ? -3.540 2.318 19.687 1.00 94.75 82 PHE A O 1
ATOM 666 N N . GLY A 1 83 ? -5.615 2.939 19.124 1.00 93.19 83 GLY A N 1
ATOM 667 C CA . GLY A 1 83 ? -6.017 3.201 20.490 1.00 93.19 83 GLY A CA 1
ATOM 668 C C . GLY A 1 83 ? -7.513 3.392 20.650 1.00 93.19 83 GLY A C 1
ATOM 669 O O . GLY A 1 83 ? -8.256 3.411 19.671 1.00 93.19 83 GLY A O 1
ATOM 670 N N . ILE A 1 84 ? -7.947 3.536 21.894 1.00 90.94 84 ILE A N 1
ATOM 671 C CA . ILE A 1 84 ? -9.337 3.831 22.248 1.00 90.94 84 ILE A CA 1
ATOM 672 C C . ILE A 1 84 ? -9.377 5.234 22.853 1.00 90.94 84 ILE A C 1
ATOM 674 O O . ILE A 1 84 ? -8.618 5.493 23.794 1.00 90.94 84 ILE A O 1
ATOM 678 N N . PRO A 1 85 ? -10.207 6.148 22.324 1.00 87.62 85 PRO A N 1
ATOM 679 C CA . PRO A 1 85 ? -10.408 7.441 22.954 1.00 87.62 85 PRO A CA 1
ATOM 680 C C . PRO A 1 85 ? -11.150 7.232 24.276 1.00 87.62 85 PRO A C 1
ATOM 682 O O . PRO A 1 85 ? -12.198 6.589 24.316 1.00 87.62 85 PRO A O 1
ATOM 685 N N . MET A 1 86 ? -10.598 7.757 25.361 1.00 84.06 86 MET A N 1
ATOM 686 C CA . MET A 1 86 ? -11.178 7.667 26.693 1.00 84.06 86 MET A CA 1
ATOM 687 C C . MET A 1 86 ? -11.203 9.070 27.284 1.00 84.06 86 MET A C 1
ATOM 689 O O . MET A 1 86 ? -10.182 9.569 27.742 1.00 84.06 86 MET A O 1
ATOM 693 N N . GLU A 1 87 ? -12.367 9.713 27.225 1.00 79.38 87 GLU A N 1
ATOM 694 C CA . GLU A 1 87 ? -12.557 11.096 27.687 1.00 79.38 87 GLU A CA 1
ATOM 695 C C . GLU A 1 87 ? -12.910 11.155 29.182 1.00 79.38 87 GLU A C 1
ATOM 697 O O . GLU A 1 87 ? -12.463 12.048 29.893 1.00 79.38 87 GLU A O 1
ATOM 702 N N . ASP A 1 88 ? -13.628 10.149 29.690 1.00 76.88 88 ASP A N 1
ATOM 703 C CA . ASP A 1 88 ? -14.127 10.107 31.076 1.00 76.88 88 ASP A CA 1
ATOM 704 C C . ASP A 1 88 ? -13.153 9.428 32.064 1.00 76.88 88 ASP A C 1
ATOM 706 O O . ASP A 1 88 ? -13.513 9.075 33.190 1.00 76.88 88 ASP A O 1
ATOM 710 N N . GLY A 1 89 ? -11.912 9.185 31.635 1.00 71.62 89 GLY A N 1
ATOM 711 C CA . GLY A 1 89 ? -10.873 8.562 32.452 1.00 71.62 89 GLY A CA 1
ATOM 712 C C . GLY A 1 89 ? -10.124 9.557 33.350 1.00 71.62 89 GLY A C 1
ATOM 713 O O . GLY A 1 89 ? -10.132 10.759 33.096 1.00 71.62 89 GLY A O 1
ATOM 714 N N . PRO A 1 90 ? -9.379 9.075 34.365 1.00 69.62 90 PRO A N 1
ATOM 715 C CA . PRO A 1 90 ? -8.516 9.929 35.192 1.00 69.62 90 PRO A CA 1
ATOM 716 C C . PRO A 1 90 ? -7.409 10.630 34.382 1.00 69.62 90 PRO A C 1
ATOM 718 O O . PRO A 1 90 ? -6.878 11.653 34.814 1.00 69.62 90 PRO A O 1
ATOM 721 N N . HIS A 1 91 ? -7.082 10.098 33.200 1.00 67.38 91 HIS A N 1
ATOM 722 C CA . HIS A 1 91 ? -6.223 10.729 32.204 1.00 67.38 91 HIS A CA 1
ATOM 723 C C . HIS A 1 91 ? -6.920 10.686 30.837 1.00 67.38 91 HIS A C 1
ATOM 725 O O . HIS A 1 91 ? -6.814 9.670 30.146 1.00 67.38 91 HIS A O 1
ATOM 731 N N . PRO A 1 92 ? -7.648 11.752 30.453 1.00 76.81 92 PRO A N 1
ATOM 732 C CA . PRO A 1 92 ? -8.304 11.821 29.155 1.00 76.81 92 PRO A CA 1
ATOM 733 C C . PRO A 1 92 ? -7.296 11.691 28.010 1.00 76.81 92 PRO A C 1
ATOM 735 O O . PRO A 1 92 ? -6.224 12.305 28.048 1.00 76.81 92 PRO A O 1
ATOM 738 N N . GLY A 1 93 ? -7.620 10.894 26.993 1.00 84.19 93 GLY A N 1
ATOM 739 C CA . GLY A 1 93 ? -6.775 10.744 25.812 1.00 84.19 93 GLY A CA 1
ATOM 740 C C . GLY A 1 93 ? -6.913 9.403 25.101 1.00 84.19 93 GLY A C 1
ATOM 741 O O . GLY A 1 93 ? -7.889 8.673 25.267 1.00 84.19 93 GLY A O 1
ATOM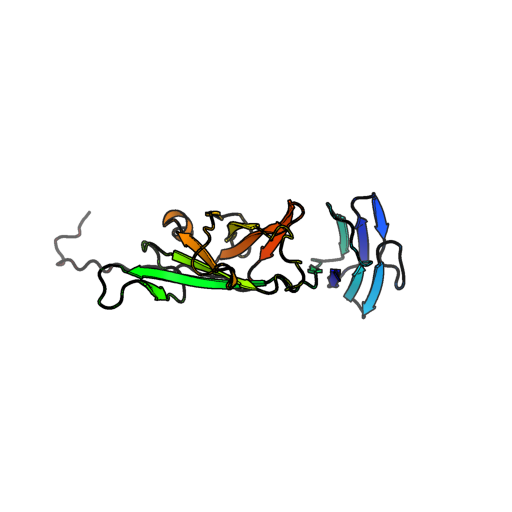 742 N N . LEU A 1 94 ? -5.914 9.088 24.274 1.00 85.88 94 LEU A N 1
ATOM 743 C CA . LEU A 1 94 ? -5.876 7.864 23.481 1.00 85.88 94 LEU A CA 1
ATOM 744 C C . LEU A 1 94 ? -5.107 6.763 24.220 1.00 85.88 94 LEU A C 1
ATOM 746 O O . LEU A 1 94 ? -3.888 6.849 24.378 1.00 85.88 94 LEU A O 1
ATOM 750 N N . TYR A 1 95 ? -5.809 5.708 24.629 1.00 89.25 95 TYR A N 1
ATOM 751 C CA . TYR A 1 95 ? -5.185 4.542 25.251 1.00 89.25 95 TYR A CA 1
ATOM 752 C C . TYR A 1 95 ? -4.665 3.583 24.179 1.00 89.25 95 TYR A C 1
ATOM 754 O O . TYR A 1 95 ? -5.459 3.140 23.348 1.00 89.25 95 TYR A O 1
ATOM 762 N N . PRO A 1 96 ? -3.362 3.253 24.170 1.00 91.31 96 PRO A N 1
ATOM 763 C CA . PRO A 1 96 ? -2.756 2.490 23.090 1.00 91.31 96 PRO A CA 1
ATOM 764 C C . PRO A 1 96 ? -3.251 1.041 23.063 1.00 91.31 96 PRO A C 1
ATOM 766 O O . PRO A 1 96 ? -3.350 0.372 24.091 1.00 91.31 96 PRO A O 1
ATOM 769 N N . LEU A 1 97 ? -3.490 0.545 21.854 1.00 91.38 97 LEU A N 1
ATOM 770 C CA . LEU A 1 97 ? -3.778 -0.847 21.548 1.00 91.38 97 LEU A CA 1
ATOM 771 C C . LEU A 1 97 ? -2.676 -1.414 20.650 1.00 91.38 97 LEU A C 1
ATOM 773 O O . LEU A 1 97 ? -2.214 -0.764 19.713 1.00 91.38 97 LEU A O 1
ATOM 777 N N . THR A 1 98 ? -2.294 -2.667 20.892 1.00 90.44 98 THR A N 1
ATOM 778 C CA . THR A 1 98 ? -1.380 -3.401 20.002 1.00 90.44 98 THR A CA 1
ATOM 779 C C . THR A 1 98 ? -2.059 -3.804 18.694 1.00 90.44 98 THR A C 1
ATOM 781 O O . THR A 1 98 ? -1.412 -3.866 17.652 1.00 90.44 98 THR A O 1
ATOM 784 N N . GLN A 1 99 ? -3.360 -4.082 18.750 1.00 92.38 99 GLN A N 1
ATOM 785 C CA . GLN A 1 99 ? -4.212 -4.463 17.630 1.00 92.38 99 GLN A CA 1
ATOM 786 C C . GLN A 1 99 ? -5.629 -3.919 17.868 1.00 92.38 99 GLN A C 1
ATOM 788 O O . GLN A 1 99 ? -6.046 -3.816 19.025 1.00 92.38 99 GLN A O 1
ATOM 793 N N . PRO A 1 100 ? -6.393 -3.597 16.813 1.00 92.56 100 PRO A N 1
ATOM 794 C CA . PRO A 1 100 ? -7.800 -3.251 16.967 1.00 92.56 100 PRO A CA 1
ATOM 795 C C . PRO A 1 100 ? -8.580 -4.422 17.574 1.00 92.56 100 PRO A C 1
ATOM 797 O O . PRO A 1 100 ? -8.317 -5.588 17.272 1.00 92.56 100 PRO A O 1
ATOM 800 N N . VAL A 1 101 ? -9.570 -4.108 18.404 1.00 89.19 101 VAL A N 1
ATOM 801 C CA . VAL A 1 101 ? -10.427 -5.099 19.066 1.00 89.19 101 VAL A CA 1
ATOM 802 C C . VAL A 1 101 ? -11.820 -5.041 18.452 1.00 89.19 101 VAL A C 1
ATOM 804 O O . VAL A 1 101 ? -12.376 -3.958 18.254 1.00 89.19 101 VAL A O 1
ATOM 807 N N . ALA A 1 102 ? -12.389 -6.206 18.145 1.00 86.75 102 ALA A N 1
ATOM 808 C CA . ALA A 1 102 ? -13.722 -6.308 17.569 1.00 86.75 102 ALA A CA 1
ATOM 809 C C . ALA A 1 102 ? -14.768 -5.635 18.475 1.00 86.75 102 ALA A C 1
ATOM 811 O O . ALA A 1 102 ? -14.787 -5.841 19.685 1.00 86.75 102 ALA A O 1
ATOM 812 N N . GLY A 1 103 ? -15.643 -4.822 17.882 1.00 82.75 103 GLY A N 1
ATOM 813 C CA . GLY A 1 103 ? -16.714 -4.129 18.604 1.00 82.75 103 GLY A CA 1
ATOM 814 C C . GLY A 1 103 ? -16.291 -2.877 19.383 1.00 82.75 103 GLY A C 1
ATOM 815 O O . GLY A 1 103 ? -17.171 -2.140 19.819 1.00 82.75 103 GLY A O 1
ATOM 816 N N . LEU A 1 104 ? -14.991 -2.581 19.520 1.00 85.62 104 LEU A N 1
ATOM 817 C CA . LEU A 1 104 ? -14.527 -1.338 20.143 1.00 85.62 104 LEU A CA 1
ATOM 818 C C . LEU A 1 104 ? -14.325 -0.229 19.106 1.00 85.62 104 LEU A C 1
ATOM 820 O O . LEU A 1 104 ? -13.816 -0.458 18.005 1.00 85.62 104 LEU A O 1
ATOM 824 N N . GLN A 1 105 ? -14.681 1.000 19.483 1.00 87.94 105 GLN A N 1
ATOM 825 C CA . GLN A 1 105 ? -14.394 2.185 18.680 1.00 87.94 105 GLN A CA 1
ATOM 826 C C . GLN A 1 105 ? -12.890 2.471 18.720 1.00 87.94 105 GLN A C 1
ATOM 828 O O . GLN A 1 105 ? -12.371 3.047 19.674 1.00 87.94 105 GLN A O 1
ATOM 833 N N . THR A 1 106 ? -12.188 2.050 17.670 1.00 92.62 106 THR A N 1
ATOM 834 C CA . THR A 1 106 ? -10.735 2.201 17.565 1.00 92.62 106 THR A CA 1
ATOM 835 C C . THR A 1 106 ? -10.390 3.479 16.802 1.00 92.62 106 THR A C 1
ATOM 837 O O . THR A 1 106 ? -10.898 3.722 15.706 1.00 92.62 106 THR A O 1
ATOM 840 N N . GLN A 1 107 ? -9.496 4.287 17.361 1.00 94.25 107 GLN A N 1
ATOM 841 C CA . GLN A 1 107 ? -8.840 5.391 16.675 1.00 94.25 107 GLN A CA 1
ATOM 842 C C . GLN A 1 107 ? -7.480 4.925 16.141 1.00 94.25 107 GLN A C 1
ATOM 844 O O . GLN A 1 107 ? -6.749 4.188 16.804 1.00 94.25 107 GLN A O 1
ATOM 849 N N . LEU A 1 108 ? -7.153 5.349 14.929 1.00 94.94 108 LEU A N 1
ATOM 850 C CA . LEU A 1 108 ? -5.874 5.150 14.272 1.00 94.94 108 LEU A CA 1
ATOM 851 C C . LEU A 1 108 ? -5.118 6.476 14.290 1.00 94.94 108 LEU A C 1
ATOM 853 O O . LEU A 1 108 ? -5.606 7.464 13.750 1.00 94.94 108 LEU A O 1
ATOM 857 N N . LEU A 1 109 ? -3.919 6.478 14.858 1.00 94.38 109 LEU A N 1
ATOM 858 C CA . LEU A 1 109 ? -2.963 7.572 14.750 1.00 94.3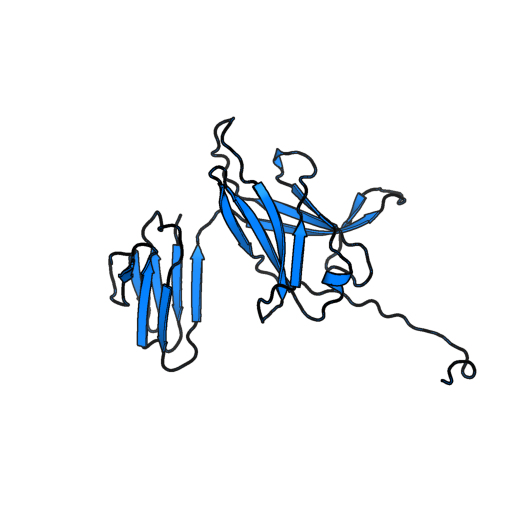8 109 LEU A CA 1
ATOM 859 C C . LEU A 1 109 ? -1.908 7.198 13.710 1.00 94.38 109 LEU A C 1
ATOM 861 O O . LEU A 1 109 ? -1.357 6.102 13.766 1.00 94.38 109 LEU A O 1
ATOM 865 N N . VAL A 1 110 ? -1.610 8.105 12.787 1.00 94.56 110 VAL A N 1
ATOM 866 C CA . VAL A 1 110 ? -0.597 7.942 11.741 1.00 94.56 110 VAL A CA 1
ATOM 867 C C . VAL A 1 110 ? 0.413 9.077 11.851 1.00 94.56 110 VAL A C 1
ATOM 869 O O . VAL A 1 110 ? 0.038 10.247 11.864 1.00 94.56 110 VAL A O 1
ATOM 872 N N . GLU A 1 111 ? 1.695 8.737 11.906 1.00 92.88 111 GLU A N 1
ATOM 873 C CA . GLU A 1 111 ? 2.804 9.689 11.893 1.00 92.88 111 GLU A CA 1
ATOM 874 C C . GLU A 1 111 ? 3.565 9.545 10.580 1.00 92.88 111 GLU A C 1
ATOM 876 O O . GLU A 1 111 ? 4.184 8.512 10.320 1.00 92.88 111 GLU A O 1
ATOM 881 N N . VAL A 1 112 ? 3.514 10.577 9.738 1.00 91.38 112 VAL A N 1
ATOM 882 C CA . VAL A 1 112 ? 4.201 10.549 8.445 1.00 91.38 112 VAL A CA 1
ATOM 883 C C . VAL A 1 112 ? 5.626 11.074 8.589 1.00 91.38 112 VAL A C 1
ATOM 885 O O . VAL A 1 112 ? 5.864 12.175 9.084 1.00 91.38 112 VAL A O 1
ATOM 888 N N . THR A 1 113 ? 6.586 10.300 8.092 1.00 88.12 113 THR A N 1
ATOM 889 C CA . THR A 1 113 ? 8.022 10.562 8.210 1.00 88.12 113 THR A CA 1
ATOM 890 C C . THR A 1 113 ? 8.685 10.702 6.840 1.00 88.12 113 THR A C 1
ATOM 892 O O . THR A 1 113 ? 8.138 10.313 5.809 1.00 88.12 113 THR A O 1
ATOM 895 N N . GLY A 1 114 ? 9.866 11.328 6.811 1.00 80.56 114 GLY A N 1
ATOM 896 C CA . GLY A 1 114 ? 10.666 11.485 5.590 1.00 80.56 114 GLY A CA 1
ATOM 897 C C . GLY A 1 114 ? 10.037 12.352 4.494 1.00 80.56 114 GLY A C 1
ATOM 898 O O . GLY A 1 114 ? 10.460 12.311 3.336 1.00 80.56 114 GLY A O 1
ATOM 899 N N . LEU A 1 115 ? 9.074 13.194 4.874 1.00 75.50 115 LEU A N 1
ATOM 900 C CA . LEU A 1 115 ? 8.676 14.389 4.137 1.00 75.50 115 LEU A CA 1
ATOM 901 C C . LEU A 1 115 ? 9.878 15.339 4.185 1.00 75.50 115 LEU A C 1
ATOM 903 O O . LEU A 1 115 ? 10.086 16.022 5.183 1.00 75.50 115 LEU A O 1
ATOM 907 N N . GLY A 1 116 ? 10.763 15.276 3.186 1.00 62.31 116 GLY A N 1
ATOM 908 C CA . GLY A 1 116 ? 12.040 15.992 3.214 1.00 62.31 116 GLY A CA 1
ATOM 909 C C . GLY A 1 116 ? 11.882 17.454 3.647 1.00 62.31 116 GLY A C 1
ATOM 910 O O . GLY A 1 116 ? 10.979 18.150 3.191 1.00 62.31 116 GLY A O 1
ATOM 911 N N . SER A 1 117 ? 12.791 17.948 4.489 1.00 50.31 117 SER A N 1
ATOM 912 C CA . SER A 1 117 ? 12.816 19.328 5.009 1.00 50.31 117 SER A CA 1
ATOM 913 C C . SER A 1 117 ? 13.082 20.407 3.943 1.00 50.31 117 SER A C 1
ATOM 915 O O . SER A 1 117 ? 13.407 21.545 4.267 1.00 50.31 117 SER A O 1
ATOM 917 N N . ARG A 1 118 ? 12.973 20.065 2.655 1.00 46.44 118 ARG A N 1
ATOM 918 C CA . ARG A 1 118 ? 13.428 20.861 1.510 1.00 46.44 118 ARG A CA 1
ATOM 919 C C . ARG A 1 118 ? 12.296 21.609 0.804 1.00 46.44 118 ARG A C 1
ATOM 921 O O . ARG A 1 118 ? 12.403 21.877 -0.387 1.00 46.44 118 ARG A O 1
ATOM 928 N N . GLY A 1 119 ? 11.227 21.933 1.521 1.00 47.50 119 GLY A N 1
ATOM 929 C CA . GLY A 1 119 ? 10.297 22.960 1.073 1.00 47.50 119 GLY A CA 1
ATOM 930 C C . GLY A 1 119 ? 10.793 24.312 1.568 1.00 47.50 119 GLY A C 1
ATOM 931 O O . GLY A 1 119 ? 10.969 24.485 2.777 1.00 47.50 119 GLY A O 1
ATOM 932 N N . LYS A 1 120 ? 11.020 25.277 0.673 1.00 47.94 120 LYS A N 1
ATOM 933 C CA . LYS A 1 120 ? 11.102 26.683 1.092 1.00 47.94 120 LYS A CA 1
ATOM 934 C C . LYS A 1 120 ? 9.815 27.023 1.849 1.00 47.94 120 LYS A C 1
ATOM 936 O O . LYS A 1 120 ? 8.764 26.430 1.604 1.00 47.94 120 LYS A O 1
ATOM 941 N N . LEU A 1 121 ? 9.883 27.969 2.782 1.00 50.09 121 LEU A N 1
ATOM 942 C CA . LEU A 1 121 ? 8.694 28.486 3.459 1.00 50.09 121 LEU A CA 1
ATOM 943 C C . LEU A 1 121 ? 7.698 28.988 2.392 1.00 50.09 121 LEU A C 1
ATOM 945 O O . LEU A 1 121 ? 7.935 30.029 1.789 1.00 50.09 121 LEU A O 1
ATOM 949 N N . GLY A 1 122 ? 6.644 28.212 2.120 1.00 57.16 122 GLY A N 1
ATOM 950 C CA . GLY A 1 122 ? 5.661 28.494 1.067 1.00 57.16 122 GLY A CA 1
ATOM 951 C C . GLY A 1 122 ? 5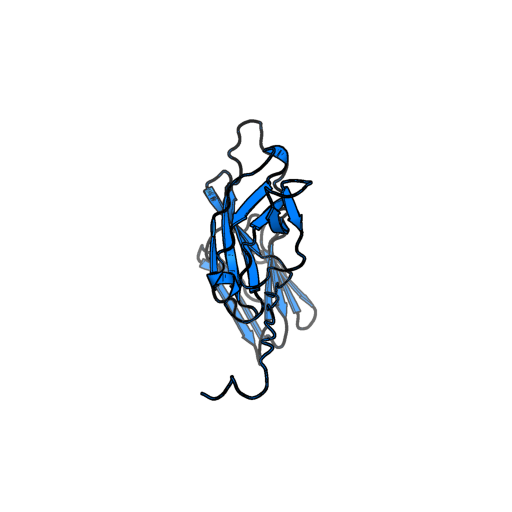.468 27.401 0.006 1.00 57.16 122 GLY A C 1
ATOM 952 O O . GLY A 1 122 ? 4.496 27.494 -0.738 1.00 57.16 122 GLY A O 1
ATOM 953 N N . ASP A 1 123 ? 6.312 26.363 -0.056 1.00 63.56 123 ASP A N 1
ATOM 954 C CA . ASP A 1 123 ? 6.076 25.254 -0.992 1.00 63.56 123 ASP A CA 1
ATOM 955 C C . ASP A 1 123 ? 4.827 24.453 -0.572 1.00 63.56 123 ASP A C 1
ATOM 957 O O . ASP A 1 123 ? 4.646 24.186 0.629 1.00 63.56 123 ASP A O 1
ATOM 961 N N . PRO A 1 124 ? 3.954 24.060 -1.523 1.00 67.00 124 PRO A N 1
ATOM 962 C CA . PRO A 1 124 ? 2.780 23.270 -1.196 1.00 67.00 124 PRO A CA 1
ATOM 963 C C . PRO A 1 124 ? 3.227 21.952 -0.560 1.00 67.00 124 PRO A C 1
ATOM 965 O O . PRO A 1 124 ? 4.122 21.261 -1.050 1.00 67.00 124 PRO A O 1
ATOM 968 N N . ARG A 1 125 ? 2.644 21.628 0.591 1.00 73.94 125 ARG A N 1
ATOM 969 C CA . ARG A 1 125 ? 3.017 20.430 1.340 1.00 73.94 125 ARG A CA 1
ATOM 970 C C . ARG A 1 125 ? 2.242 19.222 0.831 1.00 73.94 125 ARG A C 1
ATOM 972 O O . ARG A 1 125 ? 1.109 19.380 0.380 1.00 73.94 125 ARG A O 1
ATOM 979 N N . PRO A 1 126 ? 2.821 18.021 0.957 1.00 83.75 126 PRO A N 1
ATOM 980 C CA . PRO A 1 126 ? 2.077 16.800 0.722 1.00 83.75 126 PRO A CA 1
ATOM 981 C C . PRO A 1 126 ? 0.844 16.739 1.629 1.00 83.75 126 PRO A C 1
ATOM 983 O O . PRO A 1 126 ? 0.912 17.051 2.820 1.00 83.75 126 PRO A O 1
ATOM 986 N N . HIS A 1 127 ? -0.277 16.335 1.045 1.00 88.25 127 HIS A N 1
ATOM 987 C CA . HIS A 1 127 ? -1.553 16.152 1.716 1.00 88.25 127 HIS A CA 1
ATOM 988 C C . HIS A 1 127 ? -1.927 14.672 1.685 1.00 88.25 127 HIS A C 1
ATOM 990 O O . HIS A 1 127 ? -2.026 14.070 0.620 1.00 88.25 127 HIS A O 1
ATOM 996 N N . PHE A 1 128 ? -2.161 14.085 2.853 1.00 92.62 128 PHE A N 1
ATOM 997 C CA . PHE A 1 128 ? -2.620 12.706 2.983 1.00 92.62 128 PHE A CA 1
ATOM 998 C C . PHE A 1 128 ? -4.104 12.701 3.304 1.00 92.62 128 PHE A C 1
ATOM 1000 O O . PHE A 1 128 ? -4.540 13.413 4.203 1.00 92.62 128 PHE A O 1
ATOM 1007 N N . SER A 1 129 ? -4.863 11.916 2.547 1.00 94.44 129 SER A N 1
ATOM 1008 C CA . SER A 1 129 ? -6.326 11.999 2.539 1.00 94.44 129 SER A CA 1
ATOM 1009 C C . SER A 1 129 ? -6.991 10.829 3.253 1.00 94.44 129 SER A C 1
ATOM 1011 O O . SER A 1 129 ? -8.009 11.012 3.910 1.00 94.44 129 SER A O 1
ATOM 1013 N N . HIS A 1 130 ? -6.453 9.615 3.114 1.00 96.62 130 HIS A N 1
ATOM 1014 C CA . HIS A 1 130 ? -7.056 8.419 3.698 1.00 96.62 130 HIS A CA 1
ATOM 1015 C C . HIS A 1 130 ? -6.064 7.256 3.800 1.00 96.62 130 HIS A C 1
ATOM 1017 O O . HIS A 1 130 ? -5.038 7.222 3.113 1.00 96.62 130 HIS A O 1
ATOM 1023 N N . ILE A 1 131 ? -6.418 6.281 4.636 1.00 96.25 131 ILE A N 1
ATOM 1024 C CA . ILE A 1 131 ? -5.843 4.934 4.641 1.00 96.25 131 ILE A CA 1
ATOM 1025 C C . ILE A 1 131 ? -6.769 3.991 3.880 1.00 96.25 131 ILE A C 1
ATOM 1027 O O . ILE A 1 131 ? -7.991 4.056 4.026 1.00 96.25 131 ILE A O 1
ATOM 1031 N N . VAL A 1 132 ? -6.189 3.073 3.116 1.00 95.12 132 VAL A N 1
ATOM 1032 C CA . VAL A 1 132 ? -6.875 1.898 2.580 1.00 95.12 132 VAL A CA 1
ATOM 1033 C C . VAL A 1 132 ? -6.480 0.675 3.405 1.00 95.12 132 VAL A C 1
ATOM 1035 O O . VAL A 1 132 ? -5.296 0.428 3.637 1.00 95.12 132 VAL A O 1
ATOM 1038 N N . LEU A 1 133 ? -7.470 -0.091 3.860 1.00 93.88 133 LEU A N 1
ATOM 1039 C CA . LEU A 1 133 ? -7.264 -1.386 4.500 1.00 93.88 133 LEU A CA 1
ATOM 1040 C C . LEU A 1 133 ? -7.304 -2.459 3.413 1.00 93.88 133 LEU A C 1
ATOM 1042 O O . LEU A 1 133 ? -8.303 -2.597 2.706 1.00 93.88 133 LEU A O 1
ATOM 1046 N N . ARG A 1 134 ? -6.224 -3.226 3.285 1.00 92.38 134 ARG A N 1
ATOM 1047 C CA . ARG A 1 134 ? -6.069 -4.292 2.288 1.00 92.38 134 ARG A CA 1
ATOM 1048 C C . ARG A 1 134 ? -6.088 -5.646 2.979 1.00 92.38 134 ARG A C 1
ATOM 1050 O O . ARG A 1 134 ? -5.392 -5.819 3.972 1.00 92.38 134 ARG A O 1
ATOM 1057 N N . GLY A 1 135 ? -6.858 -6.603 2.479 1.00 90.94 135 GLY A N 1
ATOM 1058 C CA . GLY A 1 135 ? -6.792 -7.984 2.945 1.00 90.94 135 GLY A CA 1
ATOM 1059 C C . GLY A 1 135 ? -5.425 -8.606 2.675 1.00 90.94 135 GLY A C 1
ATOM 1060 O O . GLY A 1 135 ? -4.739 -8.250 1.717 1.00 90.94 135 GLY A O 1
ATOM 1061 N N . VAL A 1 136 ? -5.006 -9.519 3.548 1.00 89.00 136 VAL A N 1
ATOM 1062 C CA . VAL A 1 136 ? -3.779 -10.300 3.372 1.00 89.00 136 VAL A CA 1
ATOM 1063 C C . VAL A 1 136 ? -4.162 -11.784 3.326 1.00 89.00 136 VAL A C 1
ATOM 1065 O O . VAL A 1 136 ? -4.861 -12.245 4.230 1.00 89.00 136 VAL A O 1
ATOM 1068 N N . PRO A 1 137 ? -3.715 -12.562 2.318 1.00 83.94 137 PRO A N 1
ATOM 1069 C CA . PRO A 1 137 ? -2.738 -12.218 1.275 1.00 83.94 137 PRO A CA 1
ATOM 1070 C C . PRO A 1 137 ? -3.331 -11.696 -0.048 1.00 83.94 137 PRO A C 1
ATOM 1072 O O . PRO A 1 137 ? -2.567 -11.403 -0.963 1.00 83.94 137 PRO A O 1
ATOM 1075 N N . ASP A 1 138 ? -4.654 -11.627 -0.185 1.00 84.12 138 ASP A N 1
ATOM 1076 C CA . ASP A 1 138 ? -5.345 -11.342 -1.453 1.00 84.12 138 ASP A CA 1
ATOM 1077 C C . ASP A 1 138 ? -5.180 -9.898 -1.959 1.00 84.12 138 ASP A C 1
ATOM 1079 O O . ASP A 1 138 ? -5.338 -9.646 -3.153 1.00 84.12 138 ASP A O 1
ATOM 1083 N N . GLY A 1 139 ? -4.847 -8.948 -1.080 1.00 84.56 139 GLY A N 1
ATOM 1084 C CA . GLY A 1 139 ? -4.704 -7.531 -1.421 1.00 84.56 139 GLY A CA 1
ATOM 1085 C C . GLY A 1 139 ? -6.037 -6.843 -1.731 1.00 84.56 139 GLY A C 1
ATOM 1086 O O . GLY A 1 139 ? -6.047 -5.707 -2.215 1.00 84.56 139 GLY A O 1
ATOM 1087 N N . ALA A 1 140 ? -7.166 -7.506 -1.465 1.00 89.25 140 ALA A N 1
ATOM 1088 C CA . ALA A 1 140 ? -8.486 -6.958 -1.736 1.00 89.25 140 ALA A CA 1
ATOM 1089 C C . ALA A 1 140 ? -8.740 -5.727 -0.859 1.00 89.25 140 ALA A C 1
ATOM 1091 O O . ALA A 1 140 ? -8.377 -5.697 0.318 1.00 89.25 140 ALA A O 1
ATOM 1092 N N . GLU A 1 141 ? -9.357 -4.691 -1.421 1.00 92.25 141 GLU A N 1
ATOM 1093 C CA . GLU A 1 141 ? -9.754 -3.528 -0.631 1.00 92.25 141 GLU A CA 1
ATOM 1094 C C . GLU A 1 141 ? -10.866 -3.917 0.345 1.00 92.25 141 GLU A C 1
ATOM 1096 O O . GLU A 1 141 ? -11.948 -4.322 -0.072 1.00 92.25 141 GLU A O 1
ATOM 1101 N N . ARG A 1 142 ? -10.602 -3.791 1.647 1.00 90.00 142 ARG A N 1
ATOM 1102 C CA . ARG A 1 142 ? -11.596 -4.010 2.706 1.00 90.00 142 ARG A CA 1
ATOM 1103 C C . ARG A 1 142 ? -12.346 -2.735 3.054 1.00 90.00 142 ARG A C 1
ATOM 1105 O O . ARG A 1 142 ? -13.496 -2.795 3.469 1.00 90.00 142 ARG A O 1
ATOM 1112 N N . GLY A 1 143 ? -11.696 -1.585 2.898 1.00 91.62 143 GLY A N 1
ATOM 1113 C CA . GLY A 1 143 ? -12.319 -0.290 3.120 1.00 91.62 143 GLY A CA 1
ATOM 1114 C C . GLY A 1 143 ? -11.326 0.860 3.126 1.00 91.62 143 GLY A C 1
ATOM 1115 O O . GLY A 1 143 ? -10.110 0.664 3.084 1.00 91.62 143 GLY A O 1
ATOM 1116 N N . ARG A 1 144 ? -11.873 2.073 3.195 1.00 95.06 144 ARG A N 1
ATOM 1117 C CA . ARG A 1 144 ? -11.129 3.334 3.184 1.00 95.06 144 ARG A CA 1
ATOM 1118 C C . ARG A 1 144 ? -11.534 4.156 4.395 1.00 95.06 144 ARG A C 1
ATOM 1120 O O . ARG A 1 144 ? -12.720 4.222 4.714 1.00 95.06 144 ARG A O 1
ATOM 1127 N N . VAL A 1 145 ? -10.563 4.779 5.050 1.00 95.06 145 VAL A N 1
ATOM 1128 C CA . VAL A 1 145 ? -10.800 5.589 6.246 1.00 95.06 145 VAL A CA 1
ATOM 1129 C C . VAL A 1 145 ? -10.165 6.964 6.057 1.00 95.06 145 VAL A C 1
ATOM 1131 O O . VAL A 1 145 ? -8.954 7.021 5.822 1.00 95.06 145 VAL A O 1
ATOM 1134 N N . PRO A 1 146 ? -10.949 8.057 6.117 1.00 96.75 146 PRO A N 1
ATOM 1135 C CA . PRO A 1 146 ? -10.423 9.407 5.952 1.00 96.75 146 PRO A CA 1
ATOM 1136 C C . PRO A 1 146 ? -9.459 9.758 7.086 1.00 96.75 146 PRO A C 1
ATOM 1138 O O . PRO A 1 146 ? -9.652 9.338 8.228 1.00 96.75 146 PRO A O 1
ATOM 1141 N N . LEU A 1 147 ? -8.417 10.511 6.743 1.00 95.81 147 LEU A N 1
ATOM 1142 C CA . LEU A 1 147 ? -7.411 11.002 7.675 1.00 95.81 147 LEU A CA 1
ATOM 1143 C C . LEU A 1 147 ? -7.630 12.487 7.945 1.00 95.81 147 LEU A C 1
ATOM 1145 O O . LEU A 1 147 ? -7.689 13.291 7.020 1.00 95.81 147 LEU A O 1
ATOM 1149 N N . GLU A 1 148 ? -7.657 12.841 9.222 1.00 93.50 148 GLU A N 1
ATOM 1150 C CA . GLU A 1 148 ? -7.783 14.213 9.695 1.00 93.50 148 GLU A CA 1
ATOM 1151 C C . GLU A 1 148 ? -6.468 14.667 10.342 1.00 93.50 148 GLU A C 1
ATOM 1153 O O . GLU A 1 148 ? -5.915 13.947 11.178 1.00 93.50 148 GLU A O 1
ATOM 1158 N N . PRO A 1 149 ? -5.932 15.850 10.003 1.00 89.81 149 PRO A N 1
ATOM 1159 C CA . PRO A 1 149 ? -4.772 16.403 10.690 1.00 89.81 149 PRO A CA 1
ATOM 1160 C C . PRO A 1 149 ? -5.033 16.593 12.185 1.00 89.81 149 PRO A C 1
ATOM 1162 O O . PRO A 1 149 ? -6.049 17.161 12.578 1.00 89.81 149 PRO A O 1
ATOM 1165 N N . THR A 1 150 ? -4.087 16.174 13.024 1.00 85.69 150 THR A N 1
ATOM 1166 C CA . THR A 1 150 ? -4.169 16.360 14.477 1.00 85.69 150 THR A CA 1
ATOM 1167 C C . THR A 1 150 ? -2.851 16.867 15.055 1.00 85.69 150 THR A C 1
ATOM 1169 O O . THR A 1 150 ? -1.774 16.624 14.513 1.00 85.69 150 THR A O 1
ATOM 1172 N N . GLY A 1 151 ? -2.926 17.591 16.172 1.00 79.06 151 GLY A N 1
ATOM 1173 C CA . GLY A 1 151 ? -1.754 18.102 16.876 1.00 79.06 151 GLY A CA 1
ATOM 1174 C C . GLY A 1 151 ? -0.934 19.150 16.100 1.00 79.06 151 GLY A C 1
ATOM 1175 O O . GLY A 1 151 ? -1.427 19.796 15.169 1.00 79.06 151 GLY A O 1
ATOM 1176 N N . PRO A 1 152 ? 0.329 19.378 16.508 1.00 74.06 152 PRO A N 1
ATOM 1177 C CA . PRO A 1 152 ? 1.201 20.362 15.881 1.00 74.06 152 PRO A CA 1
ATOM 1178 C C . PRO A 1 152 ? 1.532 19.984 14.437 1.00 74.06 152 PRO A C 1
ATOM 1180 O O . PRO A 1 152 ? 1.979 18.871 14.152 1.00 74.06 152 PRO A O 1
ATOM 1183 N N . ARG A 1 153 ? 1.420 20.962 13.532 1.00 67.38 153 ARG A N 1
ATOM 1184 C CA . ARG A 1 153 ? 1.661 20.792 12.086 1.00 67.38 153 ARG A CA 1
ATOM 1185 C C . ARG A 1 153 ? 3.075 20.320 11.723 1.00 67.38 153 ARG A C 1
ATOM 1187 O O . ARG A 1 153 ? 3.310 19.922 10.589 1.00 67.38 153 ARG A O 1
ATOM 1194 N N . GLU A 1 154 ? 4.019 20.396 12.651 1.00 68.50 154 GLU A N 1
ATOM 1195 C CA . GLU A 1 154 ? 5.409 19.960 12.475 1.00 68.50 154 GLU A CA 1
ATOM 1196 C C . GLU A 1 154 ? 5.566 18.439 12.553 1.00 68.50 154 GLU A C 1
ATOM 1198 O O . GLU A 1 154 ? 6.461 17.889 11.916 1.00 68.50 154 GLU A O 1
ATOM 1203 N N . ARG A 1 155 ? 4.691 17.755 13.303 1.00 71.50 155 ARG A N 1
ATOM 1204 C CA . ARG A 1 155 ? 4.782 16.304 13.527 1.00 71.50 155 ARG A CA 1
ATOM 1205 C C . ARG A 1 155 ? 4.090 15.468 12.450 1.00 71.50 155 ARG A C 1
ATOM 1207 O O . ARG A 1 155 ? 4.212 14.254 12.480 1.00 71.50 155 ARG A O 1
ATOM 1214 N N . ASN A 1 156 ? 3.380 16.100 11.509 1.00 85.75 156 ASN A N 1
ATOM 1215 C CA . ASN A 1 156 ? 2.630 15.428 10.435 1.00 85.75 156 ASN A CA 1
ATOM 1216 C C . ASN A 1 156 ? 1.778 14.256 10.955 1.00 85.75 156 ASN A C 1
ATOM 1218 O O . ASN A 1 156 ? 1.781 13.161 10.389 1.00 85.75 156 ASN A O 1
ATOM 1222 N N . LEU A 1 157 ? 1.084 14.507 12.069 1.00 90.81 157 LEU A N 1
ATOM 1223 C CA . LEU A 1 157 ? 0.199 13.546 12.708 1.00 90.81 157 LEU A CA 1
ATOM 1224 C C . LEU A 1 157 ? -1.189 13.630 12.084 1.00 90.81 157 LEU A C 1
ATOM 1226 O O . LEU A 1 157 ? -1.749 14.712 11.889 1.00 90.81 157 LEU A O 1
ATOM 1230 N N . LEU A 1 158 ? -1.742 12.463 11.792 1.00 93.69 158 LEU A N 1
ATOM 1231 C CA . LEU A 1 158 ? -3.063 12.285 11.217 1.00 93.69 158 LEU A CA 1
ATOM 1232 C C . LEU A 1 158 ? -3.836 11.295 12.083 1.00 93.69 158 LEU A C 1
ATOM 1234 O O . LEU A 1 158 ? -3.258 10.355 12.623 1.00 93.69 158 LEU A O 1
ATOM 1238 N N . THR A 1 159 ? -5.139 11.492 12.207 1.00 94.75 159 THR A N 1
ATOM 1239 C CA . THR A 1 159 ? -6.028 10.605 12.952 1.00 94.75 159 THR A CA 1
ATOM 1240 C C . THR A 1 159 ? -7.163 10.107 12.073 1.00 94.75 159 THR A C 1
ATOM 1242 O O . THR A 1 159 ? -7.593 10.785 11.145 1.00 94.75 159 THR A O 1
ATOM 1245 N N . ALA A 1 160 ? -7.646 8.909 12.363 1.00 95.25 160 ALA A N 1
ATOM 1246 C CA . ALA A 1 160 ? -8.746 8.265 11.669 1.00 95.25 160 ALA A CA 1
ATOM 1247 C C . ALA A 1 160 ? -9.587 7.480 12.678 1.00 95.25 160 ALA A C 1
ATOM 1249 O O . ALA A 1 160 ? -9.048 6.807 13.553 1.00 95.25 160 ALA A O 1
ATOM 1250 N N . SER A 1 161 ? -10.913 7.512 12.554 1.00 93.75 161 SER A N 1
ATOM 1251 C CA . SER A 1 161 ? -11.779 6.595 13.303 1.00 93.75 161 SER A CA 1
ATOM 1252 C C . SER A 1 161 ? -12.037 5.355 12.457 1.00 93.75 161 SER A C 1
ATOM 1254 O O . SER A 1 161 ? -12.550 5.469 11.346 1.00 93.75 161 SER A O 1
ATOM 1256 N N . LEU A 1 162 ? -11.662 4.176 12.956 1.00 92.38 162 LEU A N 1
ATOM 1257 C CA . LEU A 1 162 ? -11.876 2.917 12.249 1.00 92.38 162 LEU A CA 1
ATOM 1258 C C . LEU A 1 162 ? -13.320 2.445 12.473 1.00 92.38 162 LEU A C 1
ATOM 1260 O O . LEU A 1 162 ? -13.684 2.137 13.611 1.00 92.38 162 LEU A O 1
ATOM 1264 N N . PRO A 1 163 ? -14.148 2.341 11.418 1.00 87.62 163 PRO A N 1
ATOM 1265 C CA . PRO A 1 163 ? -15.510 1.852 11.560 1.00 87.62 163 PRO A CA 1
ATOM 1266 C C . PRO A 1 163 ? -15.521 0.396 12.059 1.00 87.62 163 PRO A C 1
ATOM 1268 O O . PRO A 1 163 ? -14.824 -0.442 11.474 1.00 87.62 163 PRO A O 1
ATOM 1271 N N . PRO A 1 164 ? -16.358 0.041 13.054 1.00 85.06 164 PRO A N 1
ATOM 1272 C CA . PRO A 1 164 ? -16.451 -1.332 13.562 1.00 85.06 164 PRO A CA 1
ATOM 1273 C C . PRO A 1 164 ? -16.757 -2.374 12.477 1.00 85.06 164 PRO A C 1
ATOM 1275 O O . PRO A 1 164 ? -16.270 -3.502 12.541 1.00 85.06 164 PRO A O 1
ATOM 1278 N N . ALA A 1 165 ? -17.507 -1.990 11.439 1.00 83.19 165 ALA A N 1
ATOM 1279 C CA . ALA A 1 165 ? -17.804 -2.848 10.295 1.00 83.19 165 ALA A CA 1
ATOM 1280 C C . ALA A 1 165 ? -16.539 -3.282 9.530 1.00 83.19 165 ALA A C 1
ATOM 1282 O O . ALA A 1 165 ? -16.434 -4.443 9.146 1.00 83.19 165 ALA A O 1
ATOM 1283 N N . LEU A 1 166 ? -15.546 -2.395 9.372 1.00 80.75 166 LEU A N 1
ATOM 1284 C CA . LEU A 1 166 ? -14.283 -2.743 8.704 1.00 80.75 166 LEU A CA 1
ATOM 1285 C C . LEU A 1 166 ? -13.468 -3.743 9.530 1.00 80.75 166 LEU A C 1
ATOM 1287 O O . LEU A 1 166 ? -12.826 -4.634 8.972 1.00 80.75 166 LEU A O 1
ATOM 1291 N N . LEU A 1 167 ? -13.546 -3.621 10.856 1.00 81.12 167 LEU A N 1
ATOM 1292 C CA . LEU A 1 167 ? -12.877 -4.500 11.814 1.00 81.12 167 LEU A CA 1
ATOM 1293 C C . LEU A 1 167 ? -13.629 -5.823 12.045 1.00 81.12 167 LEU A C 1
ATOM 1295 O O . LEU A 1 167 ? -13.083 -6.752 12.624 1.00 81.12 167 LEU A O 1
ATOM 1299 N N . SER A 1 168 ? -14.871 -5.941 11.579 1.00 76.44 168 SER A N 1
ATOM 1300 C CA . SER A 1 168 ? -15.648 -7.184 11.694 1.00 76.44 168 SER A CA 1
ATOM 1301 C C . SER A 1 168 ? -15.262 -8.218 10.628 1.00 76.44 168 SER A C 1
ATOM 1303 O O . SER A 1 168 ? -15.598 -9.395 10.744 1.00 76.44 168 SER A O 1
ATOM 1305 N N . THR A 1 169 ? -14.540 -7.795 9.586 1.00 74.12 169 THR A N 1
ATOM 1306 C CA . THR A 1 169 ? -14.093 -8.667 8.496 1.00 74.12 169 THR A CA 1
ATOM 1307 C C . THR A 1 169 ? -13.007 -9.631 8.971 1.00 74.12 169 THR A C 1
ATOM 1309 O O . THR A 1 169 ? -11.989 -9.216 9.526 1.00 74.12 169 THR A O 1
ATOM 1312 N N . THR A 1 170 ? -13.181 -10.928 8.715 1.00 74.12 170 THR A N 1
ATOM 1313 C CA . THR A 1 170 ? -12.245 -11.962 9.172 1.00 74.12 170 THR A CA 1
ATOM 1314 C C . THR A 1 170 ? -10.895 -11.900 8.446 1.00 74.12 170 THR A C 1
ATOM 1316 O O . THR A 1 170 ? -10.802 -11.644 7.244 1.00 74.12 170 THR A O 1
ATOM 1319 N N . GLY A 1 171 ? -9.824 -12.197 9.181 1.00 87.19 171 GLY A N 1
ATOM 1320 C CA . GLY A 1 171 ? -8.475 -12.372 8.643 1.00 87.19 171 GLY A CA 1
ATOM 1321 C C . GLY A 1 171 ? -7.596 -11.121 8.725 1.00 87.19 171 GLY A C 1
ATOM 1322 O O . GLY A 1 171 ? -8.088 -10.032 9.033 1.00 87.19 171 GLY A O 1
ATOM 1323 N N . PRO A 1 172 ? -6.288 -11.272 8.470 1.00 91.88 172 PRO A N 1
ATOM 1324 C CA . PRO A 1 172 ? -5.331 -10.183 8.585 1.00 91.88 172 PRO A CA 1
ATOM 1325 C C . PRO A 1 172 ? -5.521 -9.127 7.491 1.00 91.88 172 PRO A C 1
ATOM 1327 O O . PRO A 1 172 ? -6.003 -9.414 6.392 1.00 91.88 172 PRO A O 1
ATOM 1330 N N . PHE A 1 173 ? -5.107 -7.901 7.790 1.00 92.62 173 PHE A N 1
ATOM 1331 C CA . PHE A 1 173 ? -5.116 -6.786 6.851 1.00 92.62 173 PHE A CA 1
ATOM 1332 C C . PHE A 1 173 ? -3.822 -5.972 6.948 1.00 92.62 173 PHE A C 1
ATOM 1334 O O . PHE A 1 173 ? -3.166 -5.974 7.979 1.00 92.62 173 PHE A O 1
ATOM 1341 N N . SER A 1 174 ? -3.446 -5.260 5.894 1.00 93.31 174 SER A N 1
ATOM 1342 C CA . SER A 1 174 ? -2.377 -4.258 5.907 1.00 93.31 174 SER A CA 1
ATOM 1343 C C . SER A 1 174 ? -2.953 -2.870 5.643 1.00 93.31 174 SER A C 1
ATOM 1345 O O . SER A 1 174 ? -4.070 -2.737 5.139 1.00 93.31 174 SER A O 1
ATOM 1347 N N . MET A 1 175 ? -2.189 -1.8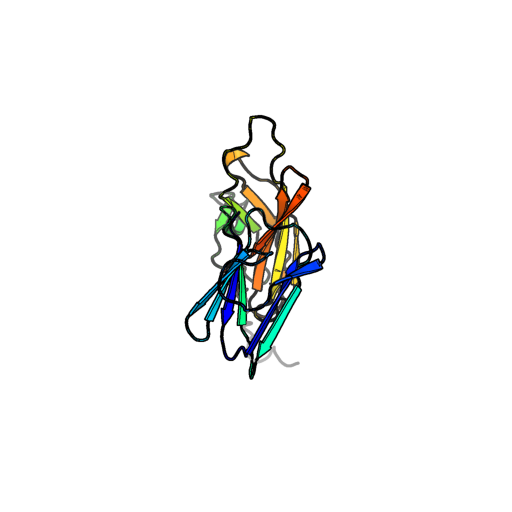30 5.967 1.00 93.75 175 MET A N 1
ATOM 1348 C CA . MET A 1 175 ? -2.589 -0.441 5.742 1.00 93.75 175 MET A CA 1
ATOM 1349 C C . MET A 1 175 ? -1.798 0.205 4.622 1.00 93.75 175 MET A C 1
ATOM 1351 O O . MET A 1 175 ? -0.614 -0.061 4.436 1.00 93.75 175 MET A O 1
ATOM 1355 N N . GLU A 1 176 ? -2.467 1.086 3.898 1.00 94.56 176 GLU A N 1
ATOM 1356 C CA . GLU A 1 176 ? -1.926 1.776 2.743 1.00 94.56 176 GLU A CA 1
ATOM 1357 C C . GLU A 1 176 ? -2.290 3.259 2.822 1.00 94.56 176 GLU A C 1
ATOM 1359 O O . GLU A 1 176 ? -3.457 3.632 2.752 1.00 94.56 176 GLU A O 1
ATOM 1364 N N . LEU A 1 177 ? -1.281 4.101 3.018 1.00 94.62 177 LEU A N 1
ATOM 1365 C CA . LEU A 1 177 ? -1.380 5.547 3.096 1.00 94.62 177 LEU A CA 1
ATOM 1366 C C . LEU A 1 177 ? -1.469 6.165 1.704 1.00 94.62 177 LEU A C 1
ATOM 1368 O O . LEU A 1 177 ? -0.561 5.992 0.887 1.00 94.62 177 LEU A O 1
ATOM 1372 N N . ILE A 1 178 ? -2.537 6.932 1.477 1.00 94.56 178 ILE A N 1
ATOM 1373 C CA . ILE A 1 178 ? -2.814 7.614 0.215 1.00 94.56 178 ILE A CA 1
ATOM 1374 C C . ILE A 1 178 ? -2.803 9.126 0.410 1.00 94.56 178 ILE A C 1
ATOM 1376 O O . ILE A 1 178 ? -3.454 9.681 1.300 1.00 94.56 178 ILE A O 1
ATOM 1380 N N . GLY A 1 179 ? -2.104 9.813 -0.481 1.00 92.00 179 GLY A N 1
ATOM 1381 C CA . GLY A 1 179 ? -2.022 11.262 -0.491 1.00 92.00 179 GLY A CA 1
ATOM 1382 C C . GLY A 1 179 ? -1.630 11.818 -1.846 1.00 92.00 179 GLY A C 1
ATOM 1383 O O . GLY A 1 179 ? -1.665 11.130 -2.865 1.00 92.00 179 GLY A O 1
ATOM 1384 N N . GLN A 1 180 ? -1.248 13.082 -1.837 1.00 88.94 180 GLN A N 1
ATOM 1385 C CA . GLN A 1 180 ? -0.685 13.807 -2.960 1.00 88.94 180 GLN A CA 1
ATOM 1386 C C . GLN A 1 180 ? 0.513 14.616 -2.468 1.00 88.94 180 GLN A C 1
ATOM 1388 O O . GLN A 1 180 ? 0.546 15.025 -1.308 1.00 88.94 180 GLN A O 1
ATOM 1393 N N . ASP A 1 181 ? 1.509 14.825 -3.319 1.00 82.88 181 ASP A N 1
ATOM 1394 C CA . ASP A 1 181 ? 2.594 15.760 -3.048 1.00 82.88 181 ASP A CA 1
ATOM 1395 C C . ASP A 1 181 ? 2.152 17.214 -3.281 1.00 82.88 181 ASP A C 1
ATOM 1397 O O . ASP A 1 181 ? 1.002 17.494 -3.624 1.00 82.88 181 ASP A O 1
ATOM 1401 N N . GLY A 1 182 ? 3.073 18.158 -3.081 1.00 77.38 182 GLY A N 1
ATOM 1402 C CA . GLY A 1 182 ? 2.803 19.577 -3.304 1.00 77.38 182 GLY A CA 1
ATOM 1403 C C . GLY A 1 182 ? 2.461 19.954 -4.748 1.00 77.38 182 GLY A C 1
ATOM 1404 O O . GLY A 1 182 ? 1.889 21.012 -4.994 1.00 77.38 182 GLY A O 1
ATOM 1405 N N . GLU A 1 183 ? 2.788 19.095 -5.710 1.00 80.38 183 GLU A N 1
ATOM 1406 C CA . GLU A 1 183 ? 2.468 19.285 -7.124 1.00 80.38 183 GLU A CA 1
ATOM 1407 C C . GLU A 1 183 ? 1.171 18.555 -7.520 1.00 80.38 183 GLU A C 1
ATOM 1409 O O . GLU A 1 183 ? 0.818 18.513 -8.698 1.00 80.38 183 GLU A O 1
ATOM 1414 N N . GLY A 1 184 ? 0.455 17.968 -6.552 1.00 79.81 184 GLY A N 1
ATOM 1415 C CA . GLY A 1 184 ? -0.777 17.212 -6.776 1.00 79.81 184 GLY A CA 1
ATOM 1416 C C . GLY A 1 184 ? -0.556 15.790 -7.300 1.00 79.81 184 GLY A C 1
ATOM 1417 O O . GLY A 1 184 ? -1.516 15.119 -7.683 1.00 79.81 184 GLY A O 1
ATOM 1418 N N . ARG A 1 185 ? 0.685 15.291 -7.332 1.00 81.56 185 ARG A N 1
ATOM 1419 C CA . ARG A 1 185 ? 0.984 13.926 -7.789 1.00 81.56 185 ARG A CA 1
ATOM 1420 C C . ARG A 1 185 ? 0.684 12.933 -6.679 1.00 81.56 185 ARG A C 1
ATOM 1422 O O . ARG A 1 185 ? 1.019 13.170 -5.525 1.00 81.56 185 ARG A O 1
ATOM 1429 N N . GLY A 1 186 ? 0.088 11.795 -7.028 1.00 83.31 186 GLY A N 1
ATOM 1430 C CA . GLY A 1 186 ? -0.288 10.769 -6.055 1.00 83.31 186 GLY A CA 1
ATOM 1431 C C . GLY A 1 186 ? 0.901 10.236 -5.247 1.00 83.31 186 GLY A C 1
ATOM 1432 O O . GLY A 1 186 ? 1.914 9.816 -5.806 1.00 83.31 186 GLY A O 1
ATOM 1433 N N . LEU A 1 187 ? 0.744 10.207 -3.925 1.00 86.19 187 LEU A N 1
ATOM 1434 C CA . LEU A 1 187 ? 1.632 9.547 -2.978 1.00 86.19 187 LEU A CA 1
ATOM 1435 C C . LEU A 1 187 ? 0.946 8.308 -2.416 1.00 86.19 187 LEU A C 1
ATOM 1437 O O . LEU A 1 187 ? -0.225 8.335 -2.043 1.00 86.19 187 LEU A O 1
ATOM 1441 N N . HIS A 1 188 ? 1.705 7.222 -2.345 1.00 88.25 188 HIS A N 1
ATOM 1442 C CA . HIS A 1 188 ? 1.217 5.917 -1.928 1.00 88.25 188 HIS A CA 1
ATOM 1443 C C . HIS A 1 188 ? 2.283 5.196 -1.115 1.00 88.25 188 HIS A C 1
ATOM 1445 O O . HIS A 1 188 ? 3.423 5.076 -1.574 1.00 88.25 188 HIS A O 1
ATOM 1451 N N . ARG A 1 189 ? 1.943 4.714 0.081 1.00 89.06 189 ARG A N 1
ATOM 1452 C CA . ARG A 1 189 ? 2.841 3.883 0.896 1.00 89.06 189 ARG A CA 1
ATOM 1453 C C . ARG A 1 189 ? 2.077 2.780 1.602 1.00 89.06 189 ARG A C 1
ATOM 1455 O O . ARG A 1 189 ? 1.101 3.057 2.276 1.00 89.06 189 ARG A O 1
ATOM 1462 N N . ALA A 1 190 ? 2.553 1.545 1.495 1.00 90.31 190 ALA A N 1
ATOM 1463 C CA . ALA A 1 190 ? 1.987 0.406 2.210 1.00 90.31 190 ALA A CA 1
ATOM 1464 C C . ALA A 1 190 ? 2.830 0.068 3.444 1.00 90.31 190 ALA A C 1
ATOM 1466 O O . ALA A 1 190 ? 4.057 -0.001 3.358 1.00 90.31 190 ALA A O 1
ATOM 1467 N N . ALA A 1 191 ? 2.165 -0.185 4.567 1.00 89.00 191 ALA A N 1
ATOM 1468 C CA . ALA A 1 191 ? 2.788 -0.713 5.767 1.00 89.00 191 ALA A CA 1
ATOM 1469 C C . ALA A 1 191 ? 3.277 -2.153 5.517 1.00 89.00 191 ALA A C 1
ATOM 1471 O O . ALA A 1 191 ? 2.529 -2.971 4.973 1.00 89.00 191 ALA A O 1
ATOM 1472 N N . PRO A 1 192 ? 4.504 -2.506 5.938 1.00 78.56 192 PRO A N 1
ATOM 1473 C CA . PRO A 1 192 ? 5.054 -3.843 5.721 1.00 78.56 192 PRO A CA 1
ATOM 1474 C C . PRO A 1 192 ? 4.455 -4.906 6.653 1.00 78.56 192 PRO A C 1
ATOM 1476 O O . PRO A 1 192 ? 4.583 -6.099 6.380 1.00 78.56 192 PRO A O 1
ATOM 1479 N N . GLN A 1 193 ? 3.849 -4.492 7.768 1.00 84.00 193 GLN A N 1
ATOM 1480 C CA . GLN A 1 193 ? 3.352 -5.386 8.810 1.00 84.00 193 GLN A CA 1
ATOM 1481 C C . GLN A 1 193 ? 1.839 -5.610 8.665 1.00 84.00 193 GLN A C 1
ATOM 1483 O O . GLN A 1 193 ? 1.093 -4.630 8.603 1.00 84.00 193 GLN A O 1
ATOM 1488 N N . PRO A 1 194 ? 1.369 -6.871 8.630 1.00 90.19 194 PRO A N 1
ATOM 1489 C CA . PRO A 1 194 ? -0.053 -7.163 8.723 1.00 90.19 194 PRO A CA 1
ATOM 1490 C C . PRO A 1 194 ? -0.560 -6.968 10.161 1.00 90.19 194 PRO A C 1
ATOM 1492 O O . PRO A 1 194 ? 0.145 -7.228 11.136 1.00 90.19 194 PRO A O 1
ATOM 1495 N N . CYS A 1 195 ? -1.813 -6.558 10.275 1.00 91.38 195 CYS A N 1
ATOM 1496 C CA . CYS A 1 195 ? -2.587 -6.408 11.497 1.00 91.38 195 CYS A CA 1
ATOM 1497 C C . CYS A 1 195 ? -3.700 -7.460 11.536 1.00 91.38 195 CYS A C 1
ATOM 1499 O O . CYS A 1 195 ? -4.144 -7.964 10.502 1.00 91.38 195 CYS A O 1
ATOM 1501 N N . THR A 1 196 ? -4.183 -7.777 12.730 1.00 92.44 196 THR A N 1
ATOM 1502 C CA . THR A 1 196 ? -5.300 -8.699 12.956 1.00 92.44 196 THR A CA 1
ATOM 1503 C C . THR A 1 196 ? -6.256 -8.084 13.952 1.00 92.44 196 THR A C 1
ATOM 1505 O O . THR A 1 196 ? -5.818 -7.506 14.939 1.00 92.44 196 THR A O 1
ATOM 1508 N N . VAL A 1 197 ? -7.556 -8.255 13.742 1.00 91.19 197 VAL A N 1
ATOM 1509 C CA . VAL A 1 197 ? -8.542 -7.832 14.737 1.00 91.19 197 VAL A CA 1
ATOM 1510 C C . VAL A 1 197 ? -8.623 -8.882 15.838 1.00 91.19 197 VAL A C 1
ATOM 1512 O O . VAL A 1 197 ? -8.806 -10.066 15.556 1.00 91.19 197 VAL A O 1
ATOM 1515 N N . VAL A 1 198 ? -8.474 -8.452 17.089 1.00 89.19 198 VAL A N 1
ATOM 1516 C CA . VAL A 1 198 ? -8.613 -9.325 18.258 1.00 89.19 198 VAL A CA 1
ATOM 1517 C C . VAL A 1 198 ? -10.104 -9.592 18.493 1.00 89.19 198 VAL A C 1
ATOM 1519 O O . VAL A 1 198 ? -10.866 -8.629 18.640 1.00 89.19 198 VAL A O 1
ATOM 1522 N N . PRO A 1 199 ? -10.552 -10.861 18.520 1.00 84.25 199 PRO A N 1
ATOM 1523 C CA . PRO A 1 199 ? -11.946 -11.179 18.799 1.00 84.25 199 PRO A CA 1
ATOM 1524 C C . PRO A 1 199 ? -12.275 -10.941 20.277 1.00 84.25 199 PRO A C 1
ATOM 1526 O O . PRO A 1 199 ? -11.433 -11.141 21.152 1.00 84.25 199 PRO A O 1
ATOM 1529 N N . VAL A 1 200 ? -13.523 -10.571 20.558 1.00 77.94 200 VAL A N 1
ATOM 1530 C CA . VAL A 1 200 ? -14.068 -10.540 21.921 1.00 77.94 200 VAL A CA 1
ATOM 1531 C C . VAL A 1 200 ? -14.846 -11.833 22.146 1.00 77.94 200 VAL A C 1
ATOM 1533 O O . VAL A 1 200 ? -15.779 -12.129 21.402 1.00 77.94 200 VAL A O 1
ATOM 1536 N N . LEU A 1 201 ? -14.451 -12.614 23.153 1.00 70.75 201 LEU A N 1
ATOM 1537 C CA . LEU A 1 201 ? -15.188 -13.799 23.590 1.00 70.75 201 LEU A CA 1
ATOM 1538 C C . LEU A 1 201 ? -16.189 -13.387 24.671 1.00 70.75 201 LEU A C 1
ATOM 1540 O O . LEU A 1 201 ? -15.810 -12.795 25.679 1.00 70.75 201 LEU A O 1
ATOM 1544 N N . LEU A 1 202 ? -17.464 -13.699 24.450 1.00 67.25 202 LEU A N 1
ATOM 1545 C CA . LEU A 1 202 ? -18.521 -13.548 25.444 1.00 67.25 202 LEU A CA 1
ATOM 1546 C C . LEU A 1 202 ? -18.856 -14.933 25.996 1.00 67.25 202 LEU A C 1
ATOM 1548 O O . LEU A 1 202 ? -19.360 -15.785 25.266 1.00 67.25 202 LEU A O 1
ATOM 1552 N N . GLU A 1 203 ? -18.582 -15.158 27.279 1.00 70.00 203 GLU A N 1
ATOM 1553 C CA . GLU A 1 203 ? -19.049 -16.348 27.989 1.00 70.00 203 GLU A CA 1
ATOM 1554 C C . GLU A 1 203 ? -20.422 -16.060 28.601 1.00 70.00 203 GLU A C 1
ATOM 1556 O O . GLU A 1 203 ? -20.571 -15.209 29.479 1.00 70.00 203 GLU A O 1
ATOM 1561 N N . LEU A 1 204 ? -21.446 -16.761 28.117 1.00 66.00 204 LEU A N 1
ATOM 1562 C CA . LEU A 1 204 ? -22.797 -16.693 28.666 1.00 66.00 204 LEU A CA 1
ATOM 1563 C C . LEU A 1 204 ? -22.966 -17.806 29.703 1.00 66.00 204 LEU A C 1
ATOM 1565 O O . LEU A 1 204 ? -23.093 -18.979 29.358 1.00 66.00 204 LEU A O 1
ATOM 1569 N N . GLY A 1 205 ? -22.968 -17.436 30.982 1.00 62.28 205 GLY A N 1
ATOM 1570 C CA . GLY A 1 205 ? -23.312 -18.340 32.076 1.00 62.28 205 GLY A CA 1
ATOM 1571 C C . GLY A 1 205 ? -24.825 -18.389 32.290 1.00 62.28 205 GLY A C 1
ATOM 1572 O O . GLY A 1 205 ? -25.433 -17.376 32.626 1.00 62.28 205 GLY A O 1
ATOM 1573 N N . GLY A 1 206 ? -25.435 -19.565 32.125 1.00 65.19 206 GLY A N 1
ATOM 1574 C CA . GLY A 1 206 ? -26.839 -19.822 32.454 1.00 65.19 206 GLY A CA 1
ATOM 1575 C C . GLY A 1 206 ? -26.976 -21.056 33.345 1.00 65.19 206 GLY A C 1
ATOM 1576 O O . GLY A 1 206 ? -26.226 -22.019 33.195 1.00 65.19 206 GLY A O 1
ATOM 1577 N N . SER A 1 207 ? -27.932 -21.043 34.280 1.00 61.28 207 SER A N 1
ATOM 1578 C CA . SER A 1 207 ? -28.290 -22.259 35.025 1.00 61.28 207 SER A CA 1
ATOM 1579 C C . SER A 1 207 ? -28.821 -23.320 34.040 1.00 61.28 207 SER A C 1
ATOM 1581 O O . SER A 1 207 ? -29.532 -22.931 33.107 1.00 61.28 207 SER A O 1
ATOM 1583 N N . PRO A 1 208 ? -28.529 -24.627 34.222 1.00 58.69 208 PRO A N 1
ATOM 1584 C CA . PRO A 1 208 ? -28.788 -25.707 33.250 1.00 58.69 208 PRO A CA 1
ATOM 1585 C C . PRO A 1 208 ? -30.271 -26.023 32.926 1.00 58.69 208 PRO A C 1
ATOM 1587 O O . PRO A 1 208 ? -30.598 -27.145 32.558 1.00 58.69 208 PRO A O 1
ATOM 1590 N N . GLY A 1 209 ? -31.181 -25.049 33.027 1.00 59.53 209 GLY A N 1
ATOM 1591 C CA . GLY A 1 209 ? -32.591 -25.164 32.642 1.00 59.53 209 GLY A CA 1
ATOM 1592 C C . GLY A 1 209 ? -33.156 -23.998 31.819 1.00 59.53 209 GLY A C 1
ATOM 1593 O O . GLY A 1 209 ? -34.314 -24.071 31.432 1.00 59.53 209 GLY A O 1
ATOM 1594 N N . PHE A 1 210 ? -32.382 -22.938 31.541 1.00 54.88 210 PHE A N 1
ATOM 1595 C CA . PHE A 1 210 ? -32.867 -21.752 30.803 1.00 54.88 210 PHE A CA 1
ATOM 1596 C C . PHE A 1 210 ? -32.318 -21.609 29.376 1.00 54.88 210 PHE A C 1
ATOM 1598 O O . PHE A 1 210 ? -32.667 -20.662 28.678 1.00 54.88 210 PHE A O 1
ATOM 1605 N N . LEU A 1 211 ? -31.477 -22.545 28.932 1.00 54.31 211 LEU A N 1
ATOM 1606 C CA . LEU A 1 211 ? -30.936 -22.584 27.573 1.00 54.31 211 LEU A CA 1
ATOM 1607 C C . LEU A 1 211 ? -31.378 -23.884 26.892 1.00 54.31 211 LEU A C 1
ATOM 1609 O O . LEU A 1 211 ? -30.595 -24.813 26.717 1.00 54.31 211 LEU A O 1
ATOM 1613 N N . ALA A 1 212 ? -32.660 -23.950 26.549 1.00 50.97 212 ALA A N 1
ATOM 1614 C CA . ALA A 1 212 ? -33.178 -24.836 25.513 1.00 50.97 212 ALA A CA 1
ATOM 1615 C C . ALA A 1 212 ? -33.861 -23.949 24.450 1.00 50.97 212 ALA A C 1
ATOM 1617 O O . ALA A 1 212 ? -34.395 -22.905 24.831 1.00 50.97 212 ALA A O 1
ATOM 1618 N N . PRO A 1 213 ? -33.751 -24.305 23.156 1.00 54.97 213 PRO A N 1
ATOM 1619 C CA . PRO A 1 213 ? -34.083 -23.440 22.020 1.00 54.97 213 PRO A CA 1
ATOM 1620 C C . PRO A 1 213 ? -35.554 -23.023 21.943 1.00 54.97 213 PRO A C 1
ATOM 1622 O O . PRO A 1 213 ? -36.420 -23.776 22.444 1.00 54.97 213 PRO A O 1
#

Organism: Neovison vison (NCBI:txid452646)

Radius of gyration: 22.93 Å; chains: 1; bounding box: 58×54×60 Å

Sequence (213 aa):
QKVTVRIHREVSSFWIRNPAGVCQGQEEGEGPLGHTRRFGQFWIVTLNDPPQTGTWEIQVTAEGTPRVRVQAQTALDFLFYFGIPMEDGPHPGLYPLTQPVAGLQTQLLVEVTGLGSRGKLGDPRPHFSHIVLRGVPDGAERGRVPLEPTGPRERNLLTASLPPALLSTTGPFSMELIGQDGEGRGLHRAAPQPCTVVPVLLELGGSPGFLAP

pLDDT: mean 84.88, std 11.3, range [46.44, 96.75]

Secondary structure (DSSP, 8-state):
--EEEEEESSEEEEEEE-TT--EEES-SEE-SSEEEEEETTEEEEEEPSSPPPS--EEEEEESS--EEEEEE--S-EEEEEEEEEESSSSS-EEEEESS-BTTS-EEEEEEEE---S---TTPPPPEEEEEEEEETTT--EEEEEE-EEES-TTS-EEEEEEPHHHHTS-S-EEEEEEEE-TTS-EEEEE-SS-B-PBPPP------TTS---

InterPro domains:
  IPR052577 VWA7 [PTHR14905] (1-213)
  IPR056475 Hemicentin/VWA7, galactose-binding domain-like [PF23560] (1-74)
  IPR057613 VWA7, beta-sandwich domain [PF23610] (77-195)

Foldseek 3Di:
DKKKKKKADQFPWKKKAAPVGDIDIQDAQADPQAGWDDDPRMIMGTGDPPHDDDDMDMDTHGPDDMDMDMDDDAQKDKDKWKFAQDCPDPDGDTHTDPAAAQPGWIKMKMFIGRQDPPDDPPQQAKDWFWKFKAAPPVRHTLDIWTWDDDDDPVRRMTMTTDDSSSLVDAHKIWIKIWIAGSVRHIDIDTDPDIGHHHYDDDDDDDDPPPDDD